Protein AF-A0A522BIH6-F1 (afdb_monomer_lite)

Structure (mmCIF, N/CA/C/O backbone):
data_AF-A0A522BIH6-F1
#
_entry.id   AF-A0A522BIH6-F1
#
loop_
_atom_site.group_PDB
_atom_site.id
_atom_site.type_symbol
_atom_site.label_atom_id
_atom_site.label_alt_id
_atom_site.label_comp_id
_atom_site.label_asym_id
_atom_site.label_entity_id
_atom_site.label_seq_id
_atom_site.pdbx_PDB_ins_code
_atom_site.Cartn_x
_atom_site.Cartn_y
_atom_site.Cartn_z
_atom_site.occupancy
_atom_site.B_iso_or_equiv
_atom_site.auth_seq_id
_atom_site.auth_comp_id
_atom_site.auth_asym_id
_atom_site.auth_atom_id
_atom_site.pdbx_PDB_model_num
ATOM 1 N N . MET A 1 1 ? 27.927 -12.758 -32.678 1.00 38.25 1 MET A N 1
ATOM 2 C CA . MET A 1 1 ? 26.928 -13.031 -31.622 1.00 38.25 1 MET A CA 1
ATOM 3 C C . MET A 1 1 ? 25.678 -12.250 -31.972 1.00 38.25 1 MET A C 1
ATOM 5 O O . MET A 1 1 ? 25.679 -11.036 -31.849 1.00 38.25 1 MET A O 1
ATOM 9 N N . SER A 1 2 ? 24.686 -12.929 -32.539 1.00 36.69 2 SER A N 1
ATOM 10 C CA . SER A 1 2 ? 23.390 -12.364 -32.916 1.00 36.69 2 SER A CA 1
ATOM 11 C C . SER A 1 2 ? 22.595 -12.003 -31.663 1.00 36.69 2 SER A C 1
ATOM 13 O O . SER A 1 2 ? 22.435 -12.841 -30.777 1.00 36.69 2 SER A O 1
ATOM 15 N N . ASP A 1 3 ? 22.136 -10.759 -31.594 1.00 39.72 3 ASP A N 1
ATOM 16 C CA . ASP A 1 3 ? 21.374 -10.200 -30.481 1.00 39.72 3 ASP A CA 1
ATOM 17 C C . ASP A 1 3 ? 20.007 -10.920 -30.371 1.00 39.72 3 ASP A C 1
ATOM 19 O O . ASP A 1 3 ? 19.190 -10.818 -31.292 1.00 39.72 3 ASP A O 1
ATOM 23 N N . PRO A 1 4 ? 19.724 -11.690 -29.302 1.00 45.38 4 PRO A N 1
ATOM 24 C CA . PRO A 1 4 ? 18.487 -12.473 -29.186 1.00 45.38 4 PRO A CA 1
ATOM 25 C C . PRO A 1 4 ? 17.221 -11.606 -29.063 1.00 45.38 4 PRO A C 1
ATOM 27 O O . PRO A 1 4 ? 16.109 -12.121 -29.157 1.00 45.38 4 PRO A O 1
ATOM 30 N N . ALA A 1 5 ? 17.370 -10.286 -28.907 1.00 47.62 5 ALA A N 1
ATOM 31 C CA . ALA A 1 5 ? 16.268 -9.326 -28.904 1.00 47.62 5 ALA A CA 1
ATOM 32 C C . ALA A 1 5 ? 15.597 -9.134 -30.283 1.00 47.62 5 ALA A C 1
ATOM 34 O O . ALA A 1 5 ? 14.533 -8.525 -30.359 1.00 47.62 5 ALA A O 1
ATOM 35 N N . ALA A 1 6 ? 16.179 -9.655 -31.370 1.00 45.53 6 ALA A N 1
ATOM 36 C CA . ALA A 1 6 ? 15.658 -9.475 -32.728 1.00 45.53 6 ALA A CA 1
ATOM 37 C C . ALA A 1 6 ? 14.532 -10.455 -33.136 1.00 45.53 6 ALA A C 1
ATOM 39 O O . ALA A 1 6 ? 14.020 -10.347 -34.247 1.00 45.53 6 ALA A O 1
ATOM 40 N N . ALA A 1 7 ? 14.141 -11.416 -32.286 1.00 54.22 7 ALA A N 1
ATOM 41 C CA . ALA A 1 7 ? 13.310 -12.551 -32.717 1.00 54.22 7 ALA A CA 1
ATOM 42 C C . ALA A 1 7 ? 11.829 -12.516 -32.293 1.00 54.22 7 ALA A C 1
ATOM 44 O O . ALA A 1 7 ? 11.041 -13.304 -32.816 1.00 54.22 7 ALA A O 1
ATOM 45 N N . THR A 1 8 ? 11.410 -11.641 -31.371 1.00 67.50 8 THR A N 1
ATOM 46 C CA . THR A 1 8 ? 10.005 -11.581 -30.932 1.00 67.50 8 THR A CA 1
ATOM 47 C C . THR A 1 8 ? 9.287 -10.360 -31.506 1.00 67.50 8 THR A C 1
ATOM 49 O O . THR A 1 8 ? 9.741 -9.229 -31.314 1.00 67.50 8 THR A O 1
ATOM 52 N N . PRO A 1 9 ? 8.155 -10.547 -32.212 1.00 81.38 9 PRO A N 1
ATOM 53 C CA . PRO A 1 9 ? 7.391 -9.423 -32.728 1.00 81.38 9 PRO A CA 1
ATOM 54 C C . PRO A 1 9 ? 6.888 -8.550 -31.567 1.00 81.38 9 PRO A C 1
ATOM 56 O O . PRO A 1 9 ? 6.501 -9.078 -30.517 1.00 81.38 9 PRO A O 1
ATOM 59 N N . PRO A 1 10 ? 6.877 -7.215 -31.734 1.00 87.69 10 PRO A N 1
ATOM 60 C CA . PRO A 1 10 ? 6.396 -6.310 -30.703 1.00 87.69 10 PRO A CA 1
ATOM 61 C C . PRO A 1 10 ? 4.925 -6.591 -30.395 1.00 87.69 10 PRO A C 1
ATOM 63 O O . PRO A 1 10 ? 4.110 -6.809 -31.293 1.00 87.69 10 PRO A O 1
ATOM 66 N N . MET A 1 11 ? 4.568 -6.560 -29.115 1.00 93.25 11 MET A N 1
ATOM 67 C CA . MET A 1 11 ? 3.219 -6.909 -28.679 1.00 93.25 11 MET A CA 1
ATOM 68 C C . MET A 1 11 ? 2.260 -5.712 -28.669 1.00 93.25 11 MET A C 1
ATOM 70 O O . MET A 1 11 ? 2.691 -4.564 -28.488 1.00 93.25 11 MET A O 1
ATOM 74 N N . PRO A 1 12 ? 0.943 -5.961 -28.797 1.00 95.50 12 PRO A N 1
ATOM 75 C CA . PRO A 1 12 ? -0.077 -4.932 -28.647 1.00 95.50 12 PRO A CA 1
ATOM 76 C C . PRO A 1 12 ? -0.036 -4.247 -27.275 1.00 95.50 12 PRO A C 1
ATOM 78 O O . PRO A 1 12 ? 0.324 -4.848 -26.260 1.00 95.50 12 PRO A O 1
ATOM 81 N N . ARG A 1 13 ? -0.504 -2.993 -27.227 1.00 96.12 13 ARG A N 1
ATOM 82 C CA . ARG A 1 13 ? -0.493 -2.146 -26.019 1.00 96.12 13 ARG A CA 1
ATOM 83 C C . ARG A 1 13 ? -1.170 -2.795 -24.805 1.00 96.12 13 ARG A C 1
ATOM 85 O O . ARG A 1 13 ? -0.654 -2.684 -23.698 1.00 96.12 13 ARG A O 1
ATOM 92 N N . LEU A 1 14 ? -2.297 -3.480 -25.011 1.00 96.06 14 LEU A N 1
ATOM 93 C CA . LEU A 1 14 ? -3.041 -4.144 -23.934 1.00 96.06 14 LEU A CA 1
ATOM 94 C C . LEU A 1 14 ? -2.280 -5.342 -23.354 1.00 96.06 14 LEU A C 1
ATOM 96 O O . LEU A 1 14 ? -2.220 -5.492 -22.137 1.00 96.06 14 LEU A O 1
ATOM 100 N N . ALA A 1 15 ? -1.639 -6.149 -24.204 1.00 95.75 15 ALA A N 1
ATOM 101 C CA . ALA A 1 15 ? -0.820 -7.276 -23.759 1.00 95.75 15 ALA A CA 1
ATOM 102 C C . ALA A 1 15 ? 0.401 -6.796 -22.957 1.00 95.75 15 ALA A C 1
ATOM 104 O O . ALA A 1 15 ? 0.705 -7.347 -21.898 1.00 95.75 15 ALA A O 1
ATOM 105 N N . PHE A 1 16 ? 1.046 -5.716 -23.415 1.00 96.19 16 PHE A N 1
ATOM 106 C CA . PHE A 1 16 ? 2.140 -5.075 -22.688 1.00 96.19 16 PHE A CA 1
ATOM 107 C C . PHE A 1 16 ? 1.692 -4.572 -21.310 1.00 96.19 16 PHE A C 1
ATOM 109 O O . PHE A 1 16 ? 2.339 -4.859 -20.304 1.00 96.19 16 PHE A O 1
ATOM 116 N N . LEU A 1 17 ? 0.557 -3.864 -21.245 1.00 97.25 17 LEU A N 1
ATOM 117 C CA . LEU A 1 17 ? -0.004 -3.391 -19.980 1.00 97.25 17 LEU A CA 1
ATOM 118 C C . LEU A 1 17 ? -0.323 -4.558 -19.036 1.00 97.25 17 LEU A C 1
ATOM 120 O O . LEU A 1 17 ? 0.013 -4.483 -17.859 1.00 97.25 17 LEU A O 1
ATOM 124 N N . GLY A 1 18 ? -0.896 -5.651 -19.547 1.00 97.25 18 GLY A N 1
ATOM 125 C CA . GLY A 1 18 ? -1.147 -6.863 -18.766 1.00 97.25 18 GLY A CA 1
ATOM 126 C C . GLY A 1 18 ? 0.130 -7.439 -18.147 1.00 97.25 18 GLY A C 1
ATOM 127 O O . GLY A 1 18 ? 0.159 -7.711 -16.949 1.00 97.25 18 GLY A O 1
ATOM 128 N N . ARG A 1 19 ? 1.222 -7.544 -18.917 1.00 96.12 19 ARG A N 1
ATOM 129 C CA . ARG A 1 19 ? 2.527 -7.998 -18.397 1.00 96.12 19 ARG A CA 1
ATOM 130 C C . ARG A 1 19 ? 3.106 -7.050 -17.352 1.00 96.12 19 ARG A C 1
ATOM 132 O O . ARG A 1 19 ? 3.620 -7.514 -16.337 1.00 96.12 19 ARG A O 1
ATOM 139 N N . VAL A 1 20 ? 2.984 -5.739 -17.565 1.00 97.31 20 VAL A N 1
ATOM 140 C CA . VAL A 1 20 ? 3.376 -4.728 -16.574 1.00 97.31 20 VAL A CA 1
ATOM 141 C C . VAL A 1 20 ? 2.589 -4.915 -15.277 1.00 97.31 20 VAL A C 1
ATOM 143 O O . VAL A 1 20 ? 3.196 -4.980 -14.214 1.00 97.31 20 VAL A O 1
ATOM 146 N N . LEU A 1 21 ? 1.262 -5.041 -15.342 1.00 97.50 21 LEU A N 1
ATOM 147 C CA . LEU A 1 21 ? 0.419 -5.215 -14.156 1.00 97.50 21 LEU A CA 1
ATOM 148 C C . LEU A 1 21 ? 0.706 -6.534 -13.431 1.00 97.50 21 LEU A C 1
ATOM 150 O O . LEU A 1 21 ? 0.770 -6.538 -12.208 1.00 97.50 21 LEU A O 1
ATOM 154 N N . MET A 1 22 ? 0.957 -7.621 -14.164 1.00 95.94 22 MET A N 1
ATOM 155 C CA . MET A 1 22 ? 1.347 -8.908 -13.577 1.00 95.94 22 MET A CA 1
ATOM 156 C C . MET A 1 22 ? 2.715 -8.845 -12.896 1.00 95.94 22 MET A C 1
ATOM 158 O O . MET A 1 22 ? 2.884 -9.372 -11.798 1.00 95.94 22 MET A O 1
ATOM 162 N N . LEU A 1 23 ? 3.693 -8.166 -13.502 1.00 97.19 23 LEU A N 1
ATOM 163 C CA . LEU A 1 23 ? 4.985 -7.933 -12.859 1.00 97.19 23 LEU A CA 1
ATOM 164 C C . LEU A 1 23 ? 4.827 -7.066 -11.599 1.00 97.19 23 LEU A C 1
ATOM 166 O O . LEU A 1 23 ? 5.541 -7.259 -10.620 1.00 97.19 23 LEU A O 1
ATOM 170 N N . LEU A 1 24 ? 3.869 -6.138 -11.615 1.00 98.06 24 LEU A N 1
ATOM 171 C CA . LEU A 1 24 ? 3.523 -5.240 -10.515 1.00 98.06 24 LEU A CA 1
ATOM 172 C C . LEU A 1 24 ? 2.372 -5.746 -9.640 1.00 98.06 24 LEU A C 1
ATOM 174 O O . LEU A 1 24 ? 1.725 -4.943 -8.964 1.00 98.06 24 LEU A O 1
ATOM 178 N N . VAL A 1 25 ? 2.123 -7.056 -9.618 1.00 97.44 25 VAL A N 1
ATOM 179 C CA . VAL A 1 25 ? 0.954 -7.619 -8.936 1.00 97.44 25 VAL A CA 1
ATOM 180 C C . VAL A 1 25 ? 0.880 -7.212 -7.468 1.00 97.44 25 VAL A C 1
ATOM 182 O O . VAL A 1 25 ? -0.193 -6.842 -7.020 1.00 97.44 25 VAL A O 1
ATOM 185 N N . TYR A 1 26 ? 1.996 -7.167 -6.732 1.00 98.00 26 TYR A N 1
ATOM 186 C CA . TYR A 1 26 ? 1.972 -6.753 -5.324 1.00 98.00 26 TYR A CA 1
ATOM 187 C C . TYR A 1 26 ? 1.678 -5.264 -5.129 1.00 98.00 26 TYR A C 1
ATOM 189 O O . TYR A 1 26 ? 0.722 -4.983 -4.419 1.00 98.00 26 TYR A O 1
ATOM 197 N N . PRO A 1 27 ? 2.395 -4.303 -5.750 1.00 98.00 27 PRO A N 1
ATOM 198 C CA . PRO A 1 27 ? 2.033 -2.889 -5.636 1.00 98.00 27 PRO A CA 1
ATOM 199 C C . PRO A 1 27 ? 0.597 -2.586 -6.074 1.00 98.00 27 PRO A C 1
ATOM 201 O O . PRO A 1 27 ? -0.061 -1.754 -5.464 1.00 98.00 27 PRO A O 1
ATOM 204 N N . VAL A 1 28 ? 0.103 -3.253 -7.122 1.00 98.06 28 VAL A N 1
ATOM 205 C CA . VAL A 1 28 ? -1.274 -3.069 -7.602 1.00 98.06 28 VAL A CA 1
ATOM 206 C C . VAL A 1 28 ? -2.276 -3.686 -6.626 1.00 98.06 28 VAL A C 1
ATOM 208 O O . VAL A 1 28 ? -3.244 -3.028 -6.254 1.00 98.06 28 VAL A O 1
ATOM 211 N N . ALA A 1 29 ? -2.045 -4.927 -6.191 1.00 96.62 29 ALA A N 1
ATOM 212 C CA . ALA A 1 29 ? -2.955 -5.644 -5.307 1.00 96.62 29 ALA A CA 1
ATOM 213 C C . ALA A 1 29 ? -3.000 -5.027 -3.912 1.00 96.62 29 ALA A C 1
ATOM 215 O O . ALA A 1 29 ? -4.089 -4.867 -3.382 1.00 96.62 29 ALA A O 1
ATOM 216 N N . THR A 1 30 ? -1.871 -4.641 -3.314 1.00 96.94 30 THR A N 1
ATOM 217 C CA . THR A 1 30 ? -1.887 -4.038 -1.975 1.00 96.94 30 THR A CA 1
ATOM 218 C C . THR A 1 30 ? -2.564 -2.680 -1.988 1.00 96.94 30 THR A C 1
ATOM 220 O O . THR A 1 30 ? -3.352 -2.430 -1.086 1.00 96.94 30 THR A O 1
ATOM 223 N N . VAL A 1 31 ? -2.344 -1.845 -3.016 1.00 97.25 31 VAL A N 1
ATOM 224 C CA . VAL A 1 31 ? -3.106 -0.599 -3.210 1.00 97.25 31 VAL A CA 1
ATOM 225 C C . VAL A 1 31 ? -4.592 -0.909 -3.374 1.00 97.25 31 VAL A C 1
ATOM 227 O O . VAL A 1 31 ? -5.397 -0.401 -2.605 1.00 97.25 31 VAL A O 1
ATOM 230 N N . GLY A 1 32 ? -4.973 -1.792 -4.300 1.00 96.56 32 GLY A N 1
ATOM 231 C CA . GLY A 1 32 ? -6.379 -2.135 -4.538 1.00 96.56 32 GLY A CA 1
ATOM 232 C C . GLY A 1 32 ? -7.093 -2.717 -3.312 1.00 96.56 32 GLY A C 1
ATOM 233 O O . GLY A 1 32 ? -8.172 -2.251 -2.953 1.00 96.56 32 GLY A O 1
ATOM 234 N N . ILE A 1 33 ? -6.479 -3.694 -2.640 1.00 93.56 33 ILE A N 1
ATOM 235 C CA . ILE A 1 33 ? -6.996 -4.318 -1.414 1.00 93.56 33 ILE A CA 1
ATOM 236 C C . ILE A 1 33 ? -7.038 -3.297 -0.280 1.00 93.56 33 ILE A C 1
ATOM 238 O O . ILE A 1 33 ? -8.034 -3.235 0.427 1.00 93.56 33 ILE A O 1
ATOM 242 N N . GLY A 1 34 ? -6.001 -2.474 -0.116 1.00 92.69 34 GLY A N 1
ATOM 243 C CA . GLY A 1 34 ? -5.977 -1.427 0.902 1.00 92.69 34 GLY A CA 1
ATOM 244 C C . GLY A 1 34 ? -7.121 -0.434 0.724 1.00 92.69 34 GLY A C 1
ATOM 245 O O . GLY A 1 34 ? -7.827 -0.145 1.682 1.00 92.69 34 GLY A O 1
ATOM 246 N N . LEU A 1 35 ? -7.373 0.017 -0.509 1.00 92.75 35 LEU A N 1
ATOM 247 C CA . LEU A 1 35 ? -8.518 0.876 -0.821 1.00 92.75 35 LEU A CA 1
ATOM 248 C C . LEU A 1 35 ? -9.854 0.173 -0.556 1.00 92.75 35 LEU A C 1
ATOM 250 O O . LEU A 1 35 ? -10.762 0.774 0.012 1.00 92.75 35 LEU A O 1
ATOM 254 N N . LEU A 1 36 ? -9.982 -1.097 -0.939 1.00 93.38 36 LEU A N 1
ATOM 255 C CA . LEU A 1 36 ? -11.189 -1.870 -0.664 1.00 93.38 36 LEU A CA 1
ATOM 256 C C . LEU A 1 36 ? -11.439 -1.977 0.845 1.00 93.38 36 LEU A C 1
ATOM 258 O O . LEU A 1 36 ? -12.530 -1.663 1.302 1.00 93.38 36 LEU A O 1
ATOM 262 N N . VAL A 1 37 ? -10.432 -2.384 1.616 1.00 89.56 37 VAL A N 1
ATOM 263 C CA . VAL A 1 37 ? -10.550 -2.584 3.063 1.00 89.56 37 VAL A CA 1
ATOM 264 C C . VAL A 1 37 ? -10.852 -1.264 3.758 1.00 89.56 37 VAL A C 1
ATOM 266 O O . VAL A 1 37 ? -11.850 -1.175 4.459 1.00 89.56 37 VAL A O 1
ATOM 269 N N . ILE A 1 38 ? -10.050 -0.224 3.522 1.00 88.56 38 ILE A N 1
ATOM 270 C CA . ILE A 1 38 ? -10.184 1.052 4.233 1.00 88.56 38 ILE A CA 1
ATOM 271 C C . ILE A 1 38 ? -11.543 1.711 3.961 1.00 88.56 38 ILE A C 1
ATOM 273 O O . ILE A 1 38 ? -12.139 2.257 4.882 1.00 88.56 38 ILE A O 1
ATOM 277 N N . TYR A 1 39 ? -12.051 1.646 2.724 1.00 87.00 39 TYR A N 1
ATOM 278 C CA . TYR A 1 39 ? -13.245 2.406 2.332 1.00 87.00 39 TYR A CA 1
ATOM 279 C C . TYR A 1 39 ? -14.517 1.585 2.175 1.00 87.00 39 TYR A C 1
ATOM 281 O O . TYR A 1 39 ? -15.566 2.186 1.959 1.00 87.00 39 TYR A O 1
ATOM 289 N N . ARG A 1 40 ? -14.471 0.252 2.242 1.00 89.00 40 ARG A N 1
ATOM 290 C CA . ARG A 1 40 ? -15.679 -0.592 2.170 1.00 89.00 40 ARG A CA 1
ATOM 291 C C . ARG A 1 40 ? -15.924 -1.428 3.414 1.00 89.00 40 ARG A C 1
ATOM 293 O O . ARG A 1 40 ? -16.986 -2.032 3.501 1.00 89.00 40 ARG A O 1
ATOM 300 N N . VAL A 1 41 ? -14.970 -1.496 4.339 1.00 87.88 41 VAL A N 1
ATOM 301 C CA . VAL A 1 41 ? -15.157 -2.204 5.605 1.00 87.88 41 VAL A CA 1
ATOM 302 C C . VAL A 1 41 ? -15.427 -1.174 6.688 1.00 87.88 41 VAL A C 1
ATOM 304 O O . VAL A 1 41 ? -14.533 -0.407 7.041 1.00 87.88 41 VAL A O 1
ATOM 307 N N . ASP A 1 42 ? -16.636 -1.198 7.245 1.00 84.44 42 ASP A N 1
ATOM 308 C CA . ASP A 1 42 ? -17.081 -0.255 8.279 1.00 84.44 42 ASP A CA 1
ATOM 309 C C . ASP A 1 42 ? -16.098 -0.201 9.457 1.00 84.44 42 ASP A C 1
ATOM 311 O O . ASP A 1 42 ? -15.718 0.870 9.914 1.00 84.44 42 ASP A O 1
ATOM 315 N N . GLN A 1 43 ? -15.568 -1.356 9.873 1.00 81.12 43 GLN A N 1
ATOM 316 C CA . GLN A 1 43 ? -14.555 -1.427 10.932 1.00 81.12 43 GLN A CA 1
ATOM 317 C C . GLN A 1 43 ? -13.285 -0.636 10.592 1.00 81.12 43 GLN A C 1
ATOM 319 O O . GLN A 1 43 ? -12.702 -0.003 11.465 1.00 81.12 43 GLN A O 1
ATOM 324 N N . ALA A 1 44 ? -12.830 -0.663 9.338 1.00 84.75 44 ALA A N 1
ATOM 325 C CA . ALA A 1 44 ? -11.646 0.088 8.938 1.00 84.75 44 ALA A CA 1
ATOM 326 C C . ALA A 1 44 ? -11.939 1.593 8.864 1.00 84.75 44 ALA A C 1
ATOM 328 O O . ALA A 1 44 ? -11.094 2.395 9.265 1.00 84.75 44 ALA A O 1
ATOM 329 N N . GLN A 1 45 ? -13.136 1.973 8.411 1.00 87.38 45 GLN A N 1
ATOM 330 C CA . GLN A 1 45 ? -13.581 3.366 8.395 1.00 87.38 45 GLN A CA 1
ATOM 331 C C . GLN A 1 45 ? -13.669 3.944 9.812 1.00 87.38 45 GLN A C 1
ATOM 333 O O . GLN A 1 45 ? -13.127 5.020 10.055 1.00 87.38 45 GLN A O 1
ATOM 338 N N . GLU A 1 46 ? -14.265 3.209 10.756 1.00 83.12 46 GLU A N 1
ATOM 339 C CA . GLU A 1 46 ? -14.329 3.593 12.171 1.00 83.12 46 GLU A CA 1
ATOM 340 C C . GLU A 1 46 ? -12.923 3.854 12.734 1.00 83.12 46 GLU A C 1
ATOM 342 O O . GLU A 1 46 ? -12.686 4.889 13.350 1.00 83.12 46 GLU A O 1
ATOM 347 N N . LEU A 1 47 ? -11.950 2.975 12.455 1.00 81.06 47 LEU A N 1
ATOM 348 C CA . LEU A 1 47 ? -10.564 3.160 12.905 1.00 81.06 47 LEU A CA 1
ATOM 349 C C . LEU A 1 47 ? -9.908 4.407 12.300 1.00 81.06 47 LEU A C 1
ATOM 351 O O . LEU A 1 47 ? -9.154 5.102 12.983 1.00 81.06 47 LEU A O 1
ATOM 355 N N . VAL A 1 48 ? -10.167 4.690 11.021 1.00 82.75 48 VAL A N 1
ATOM 356 C CA . VAL A 1 48 ? -9.644 5.884 10.336 1.00 82.75 48 VAL A CA 1
ATOM 357 C C . VAL A 1 48 ? -10.315 7.165 10.839 1.00 82.75 48 VAL A C 1
ATOM 359 O O . VAL A 1 48 ? -9.717 8.235 10.772 1.00 82.75 48 VAL A O 1
ATOM 362 N N . GLN A 1 49 ? -11.532 7.089 11.370 1.00 81.75 49 GLN A N 1
ATOM 363 C CA . GLN A 1 49 ? -12.222 8.247 11.931 1.00 81.75 49 GLN A CA 1
ATOM 364 C C . GLN A 1 49 ? -11.885 8.485 13.408 1.00 81.75 49 GLN A C 1
ATOM 366 O O . GLN A 1 49 ? -11.718 9.645 13.782 1.00 81.75 49 GLN A O 1
ATOM 371 N N . ALA A 1 50 ? -11.726 7.423 14.203 1.00 75.25 50 ALA A N 1
ATOM 372 C CA . ALA A 1 50 ? -11.630 7.484 15.663 1.00 75.25 50 ALA A CA 1
ATOM 373 C C . ALA A 1 50 ? -10.465 8.342 16.183 1.00 75.25 50 ALA A C 1
ATOM 375 O O . ALA A 1 50 ? -10.612 9.055 17.169 1.00 75.25 50 ALA A O 1
ATOM 376 N N . TYR A 1 51 ? -9.308 8.336 15.515 1.00 72.06 51 TYR A N 1
ATOM 377 C CA . TYR A 1 51 ? -8.164 9.133 15.984 1.00 72.06 51 TYR A CA 1
ATOM 378 C C . TYR A 1 51 ? -8.315 10.636 15.702 1.00 72.06 51 TYR A C 1
ATOM 380 O O . TYR A 1 51 ? -7.602 11.438 16.300 1.00 72.06 51 TYR A O 1
ATOM 388 N N . LEU A 1 52 ? -9.208 11.039 14.788 1.00 73.06 52 LEU A N 1
ATOM 389 C CA . LEU A 1 52 ? -9.517 12.460 14.588 1.00 73.06 52 LEU A CA 1
ATOM 390 C C . LEU A 1 52 ? -10.365 13.007 15.738 1.00 73.06 52 LEU A C 1
ATOM 392 O O . LEU A 1 52 ? -10.324 14.207 16.003 1.00 73.06 52 LEU A O 1
ATOM 396 N N . ASP A 1 53 ? -11.080 12.130 16.440 1.00 69.50 53 ASP A N 1
ATOM 397 C CA . ASP A 1 53 ? -11.919 12.499 17.575 1.00 69.50 53 ASP A CA 1
ATOM 398 C C . ASP A 1 53 ? -11.069 12.727 18.849 1.00 69.50 53 ASP A C 1
ATOM 400 O O . ASP A 1 53 ? -11.492 13.444 19.752 1.00 69.50 53 ASP A O 1
ATOM 404 N N . GLU A 1 54 ? -9.823 12.222 18.884 1.00 65.75 54 GLU A N 1
ATOM 405 C CA . GLU A 1 54 ? -8.808 12.531 19.914 1.00 65.75 54 GLU A CA 1
ATOM 406 C C . GLU A 1 54 ? -8.172 13.933 19.749 1.00 65.75 54 GLU A C 1
ATOM 408 O O . GLU A 1 54 ? -7.439 14.392 20.627 1.00 65.75 54 GLU A O 1
ATOM 413 N N . GLY A 1 55 ? -8.454 14.630 18.641 1.00 63.72 55 GLY A N 1
ATOM 414 C CA . GLY A 1 55 ? -7.965 15.977 18.336 1.00 63.72 55 GLY A CA 1
ATOM 415 C C . GLY A 1 55 ? -6.875 16.023 17.256 1.00 63.72 55 GLY A C 1
ATOM 416 O O . GLY A 1 55 ? -5.967 15.193 17.192 1.00 63.72 55 GLY A O 1
ATOM 417 N N . GLU A 1 56 ? -6.928 17.058 16.411 1.00 61.81 56 GLU A N 1
ATOM 418 C CA . GLU A 1 56 ? -6.113 17.216 15.189 1.00 61.81 56 GLU A CA 1
ATOM 419 C C . GLU A 1 56 ? -4.588 17.340 15.429 1.00 61.81 56 GLU A C 1
ATOM 421 O O . GLU A 1 56 ? -3.806 17.275 14.482 1.00 61.81 56 GLU A O 1
ATOM 426 N N . GLY A 1 57 ? -4.150 17.481 16.687 1.00 62.03 57 GLY A N 1
ATOM 427 C CA . GLY A 1 57 ? -2.743 17.550 17.105 1.00 62.03 57 GLY A CA 1
ATOM 428 C C . GLY A 1 57 ? -2.168 16.255 17.695 1.00 62.03 57 GLY A C 1
ATOM 429 O O . GLY A 1 57 ? -1.037 16.272 18.182 1.00 62.03 57 GLY A O 1
ATOM 430 N N . SER A 1 58 ? -2.922 15.149 17.692 1.00 77.94 58 SER A N 1
ATOM 431 C CA . SER A 1 58 ? -2.446 13.863 18.219 1.00 77.94 58 SER A CA 1
ATOM 432 C C . SER A 1 58 ? -1.221 13.355 17.446 1.00 77.94 58 SER A C 1
ATOM 434 O O . SER A 1 58 ? -1.149 13.445 16.216 1.00 77.94 58 SER A O 1
ATOM 436 N N . SER A 1 59 ? -0.258 12.751 18.151 1.00 83.25 59 SER A N 1
ATOM 437 C CA . SER A 1 59 ? 0.894 12.073 17.534 1.00 83.25 59 SER A CA 1
ATOM 438 C C . SER A 1 59 ? 0.458 10.988 16.540 1.00 83.25 59 SER A C 1
ATOM 440 O O . SER A 1 59 ? 1.170 10.716 15.569 1.00 83.25 59 SER A O 1
ATOM 442 N N . HIS A 1 60 ? -0.742 10.428 16.724 1.00 86.44 60 HIS A N 1
ATOM 443 C CA . HIS A 1 60 ? -1.341 9.430 15.841 1.00 86.44 60 HIS A CA 1
ATOM 444 C C . HIS A 1 60 ? -1.591 9.980 14.433 1.00 86.44 60 HIS A C 1
ATOM 446 O O . HIS A 1 60 ? -1.419 9.252 13.459 1.00 86.44 60 HIS A O 1
ATOM 452 N N . VAL A 1 61 ? -1.913 11.272 14.294 1.00 87.75 61 VAL A N 1
ATOM 453 C CA . VAL A 1 61 ? -2.106 11.926 12.989 1.00 87.75 61 VAL A CA 1
ATOM 454 C C . VAL A 1 61 ? -0.805 11.908 12.186 1.00 87.75 61 VAL A C 1
ATOM 456 O O . VAL A 1 61 ? -0.787 11.504 11.021 1.00 87.75 61 VAL A O 1
ATOM 459 N N . LEU A 1 62 ? 0.306 12.299 12.819 1.00 89.31 62 LEU A N 1
ATOM 460 C CA . LEU A 1 62 ? 1.621 12.303 12.179 1.00 89.31 62 LEU A CA 1
ATOM 461 C C . LEU A 1 62 ? 2.057 10.883 11.805 1.00 89.31 62 LEU A C 1
ATOM 463 O O . LEU A 1 62 ? 2.497 10.649 10.681 1.00 89.31 62 LEU A O 1
ATOM 467 N N . LEU A 1 63 ? 1.909 9.926 12.723 1.00 91.81 63 LEU A N 1
ATOM 468 C CA . LEU A 1 63 ? 2.256 8.522 12.484 1.00 91.81 63 LEU A CA 1
ATOM 469 C C . LEU A 1 63 ? 1.425 7.918 11.348 1.00 91.81 63 LEU A C 1
ATOM 471 O O . LEU A 1 63 ? 1.958 7.194 10.506 1.00 91.81 63 LEU A O 1
ATOM 475 N N . HIS A 1 64 ? 0.150 8.289 11.255 1.00 90.31 64 HIS A N 1
ATOM 476 C CA . HIS A 1 64 ? -0.727 7.904 10.160 1.00 90.31 64 HIS A CA 1
ATOM 477 C C . HIS A 1 64 ? -0.248 8.486 8.819 1.00 90.31 64 HIS A C 1
ATOM 479 O O . HIS A 1 64 ? -0.137 7.749 7.832 1.00 90.31 64 HIS A O 1
ATOM 485 N N . LEU A 1 65 ? 0.071 9.784 8.758 1.00 92.00 65 LEU A N 1
ATOM 486 C CA . LEU A 1 65 ? 0.609 10.426 7.549 1.00 92.00 65 LEU A CA 1
ATOM 487 C C . LEU A 1 65 ? 1.926 9.774 7.101 1.00 92.00 65 LEU A C 1
ATOM 489 O O . LEU A 1 65 ? 2.113 9.493 5.912 1.00 92.00 65 LEU A O 1
ATOM 493 N N . LEU A 1 66 ? 2.815 9.473 8.052 1.00 93.94 66 LEU A N 1
ATOM 494 C CA . LEU A 1 66 ? 4.069 8.767 7.794 1.00 93.94 66 LEU A CA 1
ATOM 495 C C . LEU A 1 66 ? 3.821 7.355 7.256 1.00 93.94 66 LEU A C 1
ATOM 497 O O . LEU A 1 66 ? 4.424 6.982 6.250 1.00 93.94 66 LEU A O 1
ATOM 501 N N . ALA A 1 67 ? 2.897 6.595 7.848 1.00 95.00 67 ALA A N 1
ATOM 502 C CA . ALA A 1 67 ? 2.534 5.264 7.366 1.00 95.00 67 ALA A CA 1
ATOM 503 C C . ALA A 1 67 ? 1.943 5.307 5.942 1.00 95.00 67 ALA A C 1
ATOM 505 O O . ALA A 1 67 ? 2.304 4.483 5.102 1.00 95.00 67 ALA A O 1
ATOM 506 N N . HIS A 1 68 ? 1.122 6.314 5.622 1.00 93.38 68 HIS A N 1
ATOM 507 C CA . HIS A 1 68 ? 0.638 6.564 4.258 1.00 93.38 68 HIS A CA 1
ATOM 508 C C . HIS A 1 68 ? 1.777 6.853 3.278 1.00 93.38 68 HIS A C 1
ATOM 510 O O . HIS A 1 68 ? 1.813 6.295 2.179 1.00 93.38 68 HIS A O 1
ATOM 516 N N . ALA A 1 69 ? 2.722 7.715 3.667 1.00 95.31 69 ALA A N 1
ATOM 517 C CA . ALA A 1 69 ? 3.879 8.015 2.834 1.00 95.31 69 ALA A CA 1
ATOM 518 C C . ALA A 1 69 ? 4.743 6.772 2.616 1.00 95.31 69 ALA A C 1
ATOM 520 O O . ALA A 1 69 ? 5.167 6.529 1.490 1.00 95.31 69 ALA A O 1
ATOM 521 N N . MET A 1 70 ? 4.965 5.956 3.650 1.00 97.12 70 MET A N 1
ATOM 522 C CA . MET A 1 70 ? 5.687 4.689 3.531 1.00 97.12 70 MET A CA 1
ATOM 523 C C . MET A 1 70 ? 4.977 3.719 2.590 1.00 97.12 70 MET A C 1
ATOM 525 O O . MET A 1 70 ? 5.626 3.142 1.715 1.00 97.12 70 MET A O 1
ATOM 529 N N . TRP A 1 71 ? 3.655 3.590 2.700 1.00 97.62 71 TRP A N 1
ATOM 530 C CA . TRP A 1 71 ? 2.877 2.720 1.828 1.00 97.62 71 TRP A CA 1
ATOM 531 C C . TRP A 1 71 ? 2.933 3.183 0.369 1.00 97.62 71 TRP A C 1
ATOM 533 O O . TRP A 1 71 ? 3.359 2.414 -0.499 1.00 97.62 71 TRP A O 1
ATOM 543 N N . GLY A 1 72 ? 2.639 4.457 0.096 1.00 97.19 72 GLY A N 1
ATOM 544 C CA . GLY A 1 72 ? 2.737 5.031 -1.248 1.00 97.19 72 GLY A CA 1
ATOM 545 C C . GLY A 1 72 ? 4.158 4.959 -1.823 1.00 97.19 72 GLY A C 1
ATOM 546 O O . GLY A 1 72 ? 4.349 4.577 -2.982 1.00 97.19 72 GLY A O 1
ATOM 547 N N . LEU A 1 73 ? 5.179 5.249 -1.008 1.00 96.88 73 LEU A N 1
ATOM 548 C CA . LEU A 1 73 ? 6.583 5.154 -1.408 1.00 96.88 73 LEU A CA 1
ATOM 549 C C . LEU A 1 73 ? 6.986 3.706 -1.699 1.00 96.88 73 LEU A C 1
ATOM 551 O O . LEU A 1 73 ? 7.713 3.476 -2.663 1.00 96.88 73 LEU A O 1
ATOM 555 N N . SER A 1 74 ? 6.499 2.732 -0.928 1.00 98.00 74 SER A N 1
ATOM 556 C CA . SER A 1 74 ? 6.765 1.312 -1.171 1.00 98.00 74 SER A CA 1
ATOM 557 C C . SER A 1 74 ? 6.150 0.831 -2.483 1.00 98.00 74 SER A C 1
ATOM 559 O O . SER A 1 74 ? 6.854 0.195 -3.269 1.00 98.00 74 SER A O 1
ATOM 561 N N . ALA A 1 75 ? 4.903 1.213 -2.782 1.00 98.00 75 ALA A N 1
ATOM 562 C CA . ALA A 1 75 ? 4.240 0.879 -4.039 1.00 98.00 75 ALA A CA 1
ATOM 563 C C . ALA A 1 75 ? 4.992 1.482 -5.235 1.00 98.00 75 ALA A C 1
ATOM 565 O O . ALA A 1 75 ? 5.331 0.773 -6.188 1.00 98.00 75 ALA A O 1
ATOM 566 N N . TRP A 1 76 ? 5.348 2.769 -5.154 1.00 97.81 76 TRP A N 1
ATOM 567 C CA . TRP A 1 76 ? 6.144 3.434 -6.185 1.00 97.81 76 TRP A CA 1
ATOM 568 C C . TRP A 1 76 ? 7.530 2.805 -6.350 1.00 97.81 76 TRP A C 1
ATOM 570 O O . TRP A 1 76 ? 7.955 2.530 -7.477 1.00 97.81 76 TRP A O 1
ATOM 580 N N . TYR A 1 77 ? 8.259 2.596 -5.253 1.00 96.31 77 TYR A N 1
ATOM 581 C CA . TYR A 1 77 ? 9.656 2.184 -5.318 1.00 96.31 77 TYR A CA 1
ATOM 582 C C . TYR A 1 77 ? 9.793 0.729 -5.757 1.00 96.31 77 TYR A C 1
ATOM 584 O O . TYR A 1 77 ? 10.607 0.436 -6.634 1.00 96.31 77 TYR A O 1
ATOM 592 N N . CYS A 1 78 ? 8.942 -0.165 -5.245 1.00 97.94 78 CYS A N 1
ATOM 593 C CA . CYS A 1 78 ? 8.885 -1.551 -5.700 1.00 97.94 78 CYS A CA 1
ATOM 594 C C . CYS A 1 78 ? 8.547 -1.621 -7.189 1.00 97.94 78 CYS A C 1
ATOM 596 O O . CYS A 1 78 ? 9.255 -2.287 -7.944 1.00 97.94 78 CYS A O 1
ATOM 598 N N . ALA A 1 79 ? 7.544 -0.860 -7.641 1.00 97.94 79 ALA A N 1
ATOM 599 C CA . ALA A 1 79 ? 7.186 -0.836 -9.052 1.00 97.94 79 ALA A CA 1
ATOM 600 C C . ALA A 1 79 ? 8.317 -0.300 -9.942 1.00 97.94 79 ALA A C 1
ATOM 602 O O . ALA A 1 79 ? 8.590 -0.835 -11.016 1.00 97.94 79 ALA A O 1
ATOM 603 N N . ARG A 1 80 ? 9.037 0.726 -9.479 1.00 94.94 80 ARG A N 1
ATOM 604 C CA . ARG A 1 80 ? 10.213 1.268 -10.172 1.00 94.94 80 ARG A CA 1
ATOM 605 C C . ARG A 1 80 ? 11.372 0.284 -10.256 1.00 94.94 80 ARG A C 1
ATOM 607 O O . ARG A 1 80 ? 12.045 0.262 -11.285 1.00 94.94 80 ARG A O 1
ATOM 614 N N . VAL A 1 81 ? 11.629 -0.472 -9.194 1.00 94.94 81 VAL A N 1
ATOM 615 C CA . VAL A 1 81 ? 12.694 -1.482 -9.151 1.00 94.94 81 VAL A CA 1
ATOM 616 C C . VAL A 1 81 ? 12.361 -2.639 -10.083 1.00 94.94 81 VAL A C 1
ATOM 618 O O . VAL A 1 81 ? 13.200 -3.004 -10.899 1.00 94.94 81 VAL A O 1
ATOM 621 N N . LEU A 1 82 ? 11.132 -3.154 -10.027 1.00 96.69 82 LEU A N 1
ATOM 622 C CA . LEU A 1 82 ? 10.691 -4.265 -10.869 1.00 96.69 82 LEU A CA 1
ATOM 623 C C . LEU A 1 82 ? 10.688 -3.904 -12.357 1.00 96.69 82 LEU A C 1
ATOM 625 O O . LEU A 1 82 ? 11.236 -4.649 -13.157 1.00 96.69 82 LEU A O 1
ATOM 629 N N . LEU A 1 83 ? 10.153 -2.738 -12.733 1.00 95.69 83 LEU A N 1
ATOM 630 C CA . LEU A 1 83 ? 10.149 -2.300 -14.136 1.00 95.69 83 LEU A CA 1
ATOM 631 C C . LEU A 1 83 ? 11.517 -1.830 -14.639 1.00 95.69 83 LEU A C 1
ATOM 633 O O . LEU A 1 83 ? 11.754 -1.784 -15.841 1.00 95.69 83 LEU A O 1
ATOM 637 N N . GLY A 1 84 ? 12.389 -1.387 -13.734 1.00 93.00 84 GLY A N 1
ATOM 638 C CA . GLY A 1 84 ? 13.705 -0.873 -14.093 1.00 93.00 84 GLY A CA 1
ATOM 639 C C . GLY A 1 84 ? 14.781 -1.951 -14.176 1.00 93.00 84 GLY A C 1
ATOM 640 O O . GLY A 1 84 ? 15.799 -1.713 -14.818 1.00 93.00 84 GLY A O 1
ATO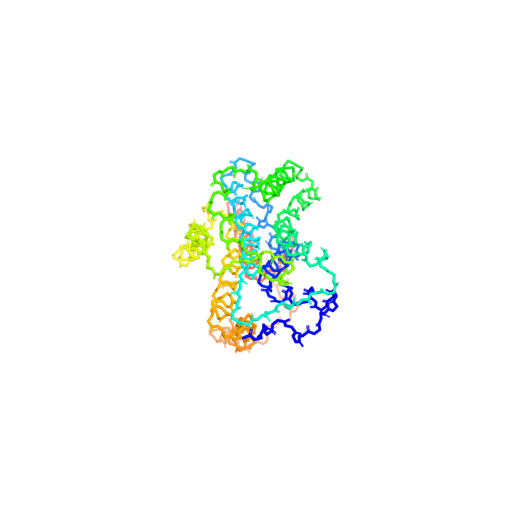M 641 N N . LYS A 1 85 ? 14.608 -3.102 -13.521 1.00 94.12 85 LYS A N 1
ATOM 642 C CA . LYS A 1 85 ? 15.622 -4.157 -13.477 1.00 94.12 85 LYS A CA 1
ATOM 643 C C . LYS A 1 85 ? 15.678 -4.903 -14.808 1.00 94.12 85 LYS A C 1
ATOM 645 O O . LYS A 1 85 ? 14.662 -5.385 -15.296 1.00 94.12 85 LYS A O 1
ATOM 650 N N . ARG A 1 86 ? 16.887 -5.101 -15.337 1.00 93.06 86 ARG A N 1
ATOM 651 C CA . ARG A 1 86 ? 17.129 -6.056 -16.426 1.00 93.06 86 ARG A CA 1
ATOM 652 C C . ARG A 1 86 ? 17.198 -7.474 -15.850 1.00 93.06 86 ARG A C 1
ATOM 654 O O . ARG A 1 86 ? 18.170 -7.813 -15.170 1.00 93.06 86 ARG A O 1
ATOM 661 N N . PHE A 1 87 ? 16.145 -8.269 -16.017 1.00 93.19 87 PHE A N 1
ATOM 662 C CA . PHE A 1 87 ? 16.120 -9.672 -15.584 1.00 93.19 87 PHE A CA 1
ATOM 663 C C . PHE A 1 87 ? 16.780 -10.586 -16.634 1.00 93.19 87 PHE A C 1
ATOM 665 O O . PHE A 1 87 ? 16.846 -10.201 -17.798 1.00 93.19 87 PHE A O 1
ATOM 672 N N . PRO A 1 88 ? 17.272 -11.784 -16.256 1.00 92.31 88 PRO A N 1
ATOM 673 C CA . PRO A 1 88 ? 17.834 -12.748 -17.209 1.00 92.31 88 PRO A CA 1
ATOM 674 C C . PRO A 1 88 ? 16.838 -13.184 -18.289 1.00 92.31 88 PRO A C 1
ATOM 676 O O . PRO A 1 88 ? 17.227 -13.430 -19.424 1.00 92.31 88 PRO A O 1
ATOM 679 N N . VAL A 1 89 ? 15.555 -13.264 -17.927 1.00 88.81 89 VAL A N 1
ATOM 680 C CA . VAL A 1 89 ? 14.441 -13.507 -18.846 1.00 88.81 89 VAL A CA 1
ATOM 681 C C . VAL A 1 89 ? 13.648 -12.211 -18.965 1.00 88.81 89 VAL A C 1
ATOM 683 O O . VAL A 1 89 ? 13.240 -11.648 -17.946 1.00 88.81 89 VAL A O 1
ATOM 686 N N . ASP A 1 90 ? 13.436 -11.728 -20.191 1.00 87.19 90 ASP A N 1
ATOM 687 C CA . ASP A 1 90 ? 12.620 -10.537 -20.426 1.00 87.19 90 ASP A CA 1
ATOM 688 C C . ASP A 1 90 ? 11.140 -10.842 -20.162 1.00 87.19 90 ASP A C 1
ATOM 690 O O . ASP A 1 90 ? 10.484 -11.592 -20.887 1.00 87.19 90 ASP A O 1
ATOM 694 N N . MET A 1 91 ? 10.617 -10.242 -19.093 1.00 88.38 91 MET A N 1
ATOM 695 C CA . MET A 1 91 ? 9.235 -10.424 -18.654 1.00 88.38 91 MET A CA 1
ATOM 696 C C . MET A 1 91 ? 8.259 -9.491 -19.378 1.00 88.38 91 MET A C 1
ATOM 698 O O . MET A 1 91 ? 7.055 -9.750 -19.371 1.00 88.38 91 MET A O 1
ATOM 702 N N . LEU A 1 92 ? 8.742 -8.398 -19.978 1.00 91.00 92 LEU A N 1
ATOM 703 C CA . LEU A 1 92 ? 7.897 -7.354 -20.555 1.00 91.00 92 LEU A CA 1
ATOM 704 C C . LEU A 1 92 ? 7.814 -7.478 -22.076 1.00 91.00 92 LEU A C 1
ATOM 706 O O . LEU A 1 92 ? 6.705 -7.494 -22.609 1.00 91.00 92 LEU A O 1
ATOM 710 N N . GLY A 1 93 ? 8.947 -7.640 -22.761 1.00 88.62 93 GLY A N 1
ATOM 711 C CA . GLY A 1 93 ? 9.019 -7.597 -24.221 1.00 88.62 93 GLY A CA 1
ATOM 712 C C . GLY A 1 93 ? 8.888 -6.183 -24.800 1.00 88.62 93 GLY A C 1
ATOM 713 O O . GLY A 1 93 ? 8.602 -5.206 -24.100 1.00 88.62 93 GLY A O 1
ATOM 714 N N . ALA A 1 94 ? 9.070 -6.072 -26.118 1.00 90.25 94 ALA A N 1
ATOM 715 C CA . ALA A 1 94 ? 8.884 -4.823 -26.853 1.00 90.25 94 ALA A CA 1
ATOM 716 C C . ALA A 1 94 ? 7.395 -4.535 -27.118 1.00 90.25 94 ALA A C 1
ATOM 718 O O . ALA A 1 94 ? 6.631 -5.426 -27.486 1.00 90.25 94 ALA A O 1
ATOM 719 N N . CYS A 1 95 ? 6.982 -3.273 -26.989 1.00 92.62 95 CYS A N 1
ATOM 720 C CA . CYS A 1 95 ? 5.622 -2.821 -27.292 1.00 92.62 95 CYS A CA 1
ATOM 721 C C . CYS A 1 95 ? 5.549 -2.174 -28.682 1.00 92.62 95 CYS A C 1
ATOM 723 O O . CYS A 1 95 ? 6.478 -1.476 -29.087 1.00 92.62 95 CYS A O 1
ATOM 725 N N . THR A 1 96 ? 4.426 -2.312 -29.392 1.00 91.69 96 THR A N 1
ATOM 726 C CA . THR A 1 96 ? 4.204 -1.609 -30.674 1.00 91.69 96 THR A CA 1
ATOM 727 C C . THR A 1 96 ? 4.180 -0.084 -30.524 1.00 91.69 96 THR A C 1
ATOM 729 O O . THR A 1 96 ? 4.525 0.641 -31.451 1.00 91.69 96 THR A O 1
ATOM 732 N N . GLY A 1 97 ? 3.790 0.427 -29.352 1.00 91.94 97 GLY A N 1
ATOM 733 C CA . GLY A 1 97 ? 3.783 1.855 -29.039 1.00 91.94 97 GLY A CA 1
ATOM 734 C C . GLY A 1 97 ? 4.880 2.233 -28.050 1.00 91.94 97 GLY A C 1
ATOM 735 O O . GLY A 1 97 ? 4.634 2.230 -26.845 1.00 91.94 97 GLY A O 1
ATOM 736 N N . THR A 1 98 ? 6.051 2.641 -28.538 1.00 89.81 98 THR A N 1
ATOM 737 C CA . THR A 1 98 ? 7.198 3.049 -27.699 1.00 89.81 98 THR A CA 1
ATOM 738 C C . THR A 1 98 ? 6.845 4.176 -26.720 1.00 89.81 98 THR A C 1
ATOM 740 O O . THR A 1 98 ? 7.152 4.092 -25.531 1.00 89.81 98 THR A O 1
ATOM 743 N N . GLY A 1 99 ? 6.125 5.204 -27.187 1.00 93.69 99 GLY A N 1
ATOM 744 C CA . GLY A 1 99 ? 5.648 6.305 -26.343 1.00 93.69 99 GLY A CA 1
ATOM 745 C C . GLY A 1 99 ? 4.667 5.844 -25.262 1.00 93.69 99 GLY A C 1
ATOM 746 O O . GLY A 1 99 ? 4.766 6.270 -24.114 1.00 93.69 99 GLY A O 1
ATOM 747 N N . PHE A 1 100 ? 3.771 4.910 -25.599 1.00 95.12 100 PHE A N 1
ATOM 748 C CA . PHE A 1 100 ? 2.850 4.311 -24.632 1.00 95.12 100 PHE A CA 1
ATOM 749 C C . PHE A 1 100 ? 3.610 3.526 -23.559 1.00 95.12 100 PHE A C 1
ATOM 751 O O . PHE A 1 100 ? 3.407 3.772 -22.372 1.00 95.12 100 PHE A O 1
ATOM 758 N N . ALA A 1 101 ? 4.530 2.644 -23.955 1.00 94.06 101 ALA A N 1
ATOM 759 C CA . ALA A 1 101 ? 5.307 1.843 -23.015 1.00 94.06 101 ALA A CA 1
ATOM 760 C C . ALA A 1 101 ? 6.153 2.717 -22.078 1.00 94.06 101 ALA A C 1
ATOM 762 O O . ALA A 1 101 ? 6.117 2.541 -20.857 1.00 94.06 101 ALA A O 1
ATOM 763 N N . ARG A 1 102 ? 6.824 3.740 -22.625 1.00 93.50 102 ARG A N 1
ATOM 764 C CA . ARG A 1 102 ? 7.584 4.717 -21.835 1.00 93.50 102 ARG A CA 1
ATOM 765 C C . ARG A 1 102 ? 6.695 5.466 -20.843 1.00 93.50 102 ARG A C 1
ATOM 767 O O . ARG A 1 102 ? 7.103 5.664 -19.695 1.00 93.50 102 ARG A O 1
ATOM 774 N N . ASN A 1 103 ? 5.493 5.861 -21.258 1.00 95.31 103 ASN A N 1
ATOM 775 C CA . ASN A 1 103 ? 4.539 6.542 -20.388 1.00 95.31 103 ASN A CA 1
ATOM 776 C C . ASN A 1 103 ? 4.042 5.625 -19.271 1.00 95.31 103 ASN A C 1
ATOM 778 O O . ASN A 1 103 ? 4.067 6.045 -18.118 1.00 95.31 103 ASN A O 1
ATOM 782 N N . VAL A 1 104 ? 3.680 4.376 -19.571 1.00 96.38 104 VAL A N 1
ATOM 783 C CA . VAL A 1 104 ? 3.252 3.392 -18.564 1.00 96.38 104 VAL A CA 1
ATOM 784 C C . VAL A 1 104 ? 4.363 3.159 -17.538 1.00 96.38 104 VAL A C 1
ATOM 786 O O . VAL A 1 104 ? 4.146 3.364 -16.347 1.00 96.38 104 VAL A O 1
ATOM 789 N N . VAL A 1 105 ? 5.583 2.838 -17.980 1.00 94.31 105 VAL A N 1
ATOM 790 C CA . VAL A 1 105 ? 6.725 2.556 -17.086 1.00 94.31 105 VAL A CA 1
ATOM 791 C C . VAL A 1 105 ? 7.130 3.772 -16.240 1.00 94.31 105 VAL A C 1
ATOM 793 O O . VAL A 1 105 ? 7.677 3.643 -15.137 1.00 94.31 105 VAL A O 1
ATOM 796 N N . THR A 1 106 ? 6.860 4.978 -16.739 1.00 93.06 106 THR A N 1
ATOM 797 C CA . THR A 1 106 ? 7.149 6.223 -16.027 1.00 93.06 106 THR A CA 1
ATOM 798 C C . THR A 1 106 ? 6.040 6.572 -15.040 1.00 93.06 106 THR A C 1
ATOM 800 O O . THR A 1 106 ? 6.318 6.808 -13.863 1.00 93.06 106 THR A O 1
ATOM 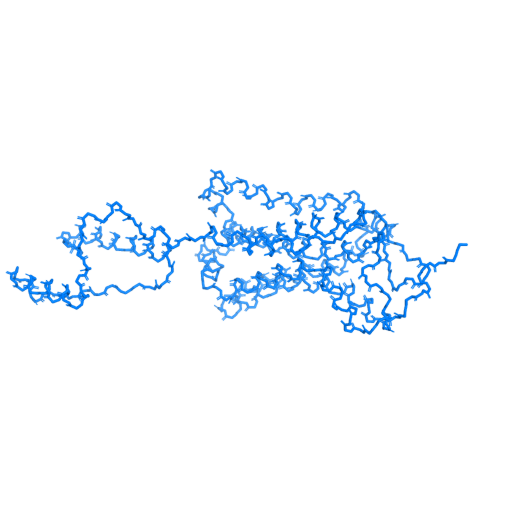803 N N . TRP A 1 107 ? 4.795 6.642 -15.492 1.00 96.50 107 TRP A N 1
ATOM 804 C CA . TRP A 1 107 ? 3.706 7.233 -14.723 1.00 96.50 107 TRP A CA 1
ATOM 805 C C . TRP A 1 107 ? 2.991 6.236 -13.828 1.00 96.50 107 TRP A C 1
ATOM 807 O O . TRP A 1 107 ? 2.665 6.613 -12.707 1.00 96.50 107 TRP A O 1
ATOM 817 N N . LEU A 1 108 ? 2.836 4.972 -14.231 1.00 97.31 108 LEU A N 1
ATOM 818 C CA . LEU A 1 108 ? 2.109 3.982 -13.431 1.00 97.31 108 LEU A CA 1
ATOM 819 C C . LEU A 1 108 ? 2.654 3.855 -11.993 1.00 97.31 108 LEU A C 1
ATOM 821 O O . LEU A 1 108 ? 1.857 3.972 -11.067 1.00 97.31 108 LEU A O 1
ATOM 825 N N . PRO A 1 109 ? 3.978 3.751 -11.745 1.00 97.19 109 PRO A N 1
ATOM 826 C CA . PRO A 1 109 ? 4.495 3.729 -10.374 1.00 97.19 109 PRO A CA 1
ATOM 827 C C . PRO A 1 109 ? 4.142 4.975 -9.552 1.00 97.19 109 PRO A C 1
ATOM 829 O O . PRO A 1 109 ? 3.971 4.890 -8.343 1.00 97.19 109 PRO A O 1
ATOM 832 N N . ARG A 1 110 ? 4.075 6.155 -10.185 1.00 96.50 110 ARG A N 1
ATOM 833 C CA . ARG A 1 110 ? 3.744 7.417 -9.499 1.00 96.50 110 ARG A CA 1
ATOM 834 C C . ARG A 1 110 ? 2.255 7.499 -9.195 1.00 96.50 110 ARG A C 1
ATOM 836 O O . ARG A 1 110 ? 1.885 7.922 -8.109 1.00 96.50 110 ARG A O 1
ATOM 843 N N . LEU A 1 111 ? 1.430 7.065 -10.144 1.00 97.31 111 LEU A N 1
ATOM 844 C CA . LEU A 1 111 ? -0.014 6.982 -9.972 1.00 97.31 111 LEU A CA 1
ATOM 845 C C . LEU A 1 111 ? -0.383 5.978 -8.879 1.00 97.31 111 LEU A C 1
ATOM 847 O O . LEU A 1 111 ? -1.300 6.262 -8.128 1.00 97.31 111 LEU A O 1
ATOM 851 N N . LEU A 1 112 ? 0.358 4.874 -8.717 1.00 97.38 112 LEU A N 1
ATOM 852 C CA . LEU A 1 112 ? 0.161 3.945 -7.595 1.00 97.38 112 LEU A CA 1
ATOM 853 C C . LEU A 1 112 ? 0.401 4.607 -6.231 1.00 97.38 112 LEU A C 1
ATOM 855 O O . LEU A 1 112 ? -0.387 4.397 -5.316 1.00 97.38 112 LEU A O 1
ATOM 859 N N . ALA A 1 113 ? 1.438 5.442 -6.094 1.00 96.25 113 ALA A N 1
ATOM 860 C CA . ALA A 1 113 ? 1.659 6.186 -4.850 1.00 96.25 113 ALA A CA 1
ATOM 861 C C . ALA A 1 113 ? 0.527 7.177 -4.556 1.00 96.25 113 ALA A C 1
ATOM 863 O O . ALA A 1 113 ? 0.083 7.266 -3.419 1.00 96.25 113 ALA A O 1
ATOM 864 N N . VAL A 1 114 ? 0.040 7.892 -5.575 1.00 96.88 114 VAL A N 1
ATOM 865 C CA . VAL A 1 114 ? -1.096 8.817 -5.422 1.00 96.88 114 VAL A CA 1
ATOM 866 C C . VAL A 1 114 ? -2.383 8.058 -5.118 1.00 96.88 114 VAL A C 1
ATOM 868 O O . VAL A 1 114 ? -3.144 8.473 -4.253 1.00 96.88 114 VAL A O 1
ATOM 871 N N . ALA A 1 115 ? -2.620 6.930 -5.786 1.00 96.31 115 ALA A N 1
ATOM 872 C CA . ALA A 1 115 ? -3.777 6.080 -5.541 1.00 96.31 115 ALA A CA 1
ATOM 873 C C . ALA A 1 115 ? -3.786 5.524 -4.111 1.00 96.31 115 ALA A C 1
ATOM 875 O O . ALA A 1 115 ? -4.861 5.326 -3.563 1.00 96.31 115 ALA A O 1
ATOM 876 N N . ALA A 1 116 ? -2.619 5.325 -3.492 1.00 94.06 116 ALA A N 1
ATOM 877 C CA . ALA A 1 116 ? -2.517 4.901 -2.099 1.00 94.06 116 ALA A CA 1
ATOM 878 C C . ALA A 1 116 ? -2.914 5.997 -1.087 1.00 94.06 116 ALA A C 1
ATOM 880 O O . ALA A 1 116 ? -3.296 5.665 0.028 1.00 94.06 116 ALA A O 1
ATOM 881 N N . THR A 1 117 ? -2.824 7.290 -1.433 1.00 91.81 117 THR A N 1
ATOM 882 C CA . THR A 1 117 ? -3.003 8.391 -0.460 1.00 91.81 117 THR A CA 1
ATOM 883 C C . THR A 1 117 ? -4.171 9.332 -0.758 1.00 91.81 117 THR A C 1
ATOM 885 O O . THR A 1 117 ? -4.809 9.824 0.171 1.00 91.81 117 THR A O 1
ATOM 888 N N . LEU A 1 118 ? -4.478 9.585 -2.033 1.00 94.81 118 LEU A N 1
ATOM 889 C CA . LEU A 1 118 ? -5.541 10.505 -2.451 1.00 94.81 118 LEU A CA 1
ATOM 890 C C . LEU A 1 118 ? -6.933 10.088 -1.949 1.00 94.81 118 LEU A C 1
ATOM 892 O O . LEU A 1 118 ? -7.668 10.967 -1.500 1.00 94.81 118 LEU A O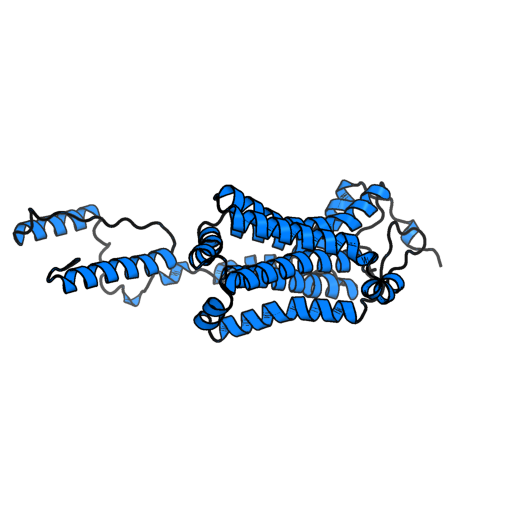 1
ATOM 896 N N . PRO A 1 119 ? -7.322 8.797 -1.982 1.00 94.19 119 PRO A N 1
ATOM 897 C CA . PRO A 1 119 ? -8.649 8.396 -1.524 1.00 94.19 119 PRO A CA 1
ATOM 898 C C . PRO A 1 119 ? -8.922 8.753 -0.061 1.00 94.19 119 PRO A C 1
ATOM 900 O O . PRO A 1 119 ? -10.058 9.074 0.263 1.00 94.19 119 PRO A O 1
ATOM 903 N N . THR A 1 120 ? -7.895 8.813 0.790 1.00 91.25 120 THR A N 1
ATOM 904 C CA . THR A 1 120 ? -8.032 9.196 2.205 1.00 91.25 120 THR A CA 1
ATOM 905 C C . THR A 1 120 ? -8.405 10.664 2.349 1.00 91.25 120 THR A C 1
ATOM 907 O O . THR A 1 120 ? -9.276 11.016 3.140 1.00 91.25 120 THR A O 1
ATOM 910 N N . ALA A 1 121 ? -7.806 11.525 1.519 1.00 93.50 121 ALA A N 1
ATOM 911 C CA . ALA A 1 121 ? -8.186 12.932 1.447 1.00 93.50 121 ALA A CA 1
ATOM 912 C C . ALA A 1 121 ? -9.651 13.081 1.013 1.00 93.50 121 ALA A C 1
ATOM 914 O O . ALA A 1 121 ? -10.416 13.814 1.637 1.00 93.50 121 ALA A O 1
ATOM 915 N N . LEU A 1 122 ? -10.048 12.359 -0.041 1.00 94.19 122 LEU A N 1
ATOM 916 C CA . LEU A 1 122 ? -11.411 12.401 -0.575 1.00 94.19 122 LEU A CA 1
ATOM 917 C C . LEU A 1 122 ? -12.437 11.855 0.422 1.00 94.19 122 LEU A C 1
ATOM 919 O O . LEU A 1 122 ? -13.519 12.422 0.541 1.00 94.19 122 LEU A O 1
ATOM 923 N N . PHE A 1 123 ? -12.086 10.801 1.157 1.00 91.75 123 PHE A N 1
ATOM 924 C CA . PHE A 1 123 ? -12.911 10.236 2.217 1.00 91.75 123 PHE A CA 1
ATOM 925 C C . PHE A 1 123 ? -13.181 11.264 3.314 1.00 91.75 123 PHE A C 1
ATOM 927 O O . PHE A 1 123 ? -14.338 11.550 3.599 1.00 91.75 123 PHE A O 1
ATOM 934 N N . PHE A 1 124 ? -12.147 11.915 3.855 1.00 91.62 124 PHE A N 1
ATOM 935 C CA . PHE A 1 124 ? -12.349 12.946 4.878 1.00 91.62 124 PHE A CA 1
ATOM 936 C C . PHE A 1 124 ? -13.139 14.156 4.376 1.00 91.62 124 PHE A C 1
ATOM 938 O O . PHE A 1 124 ? -13.948 14.703 5.122 1.00 91.62 124 PHE A O 1
ATOM 945 N N . ILE A 1 125 ? -12.957 14.556 3.114 1.00 93.12 125 ILE A N 1
ATOM 946 C CA . ILE A 1 125 ? -13.785 15.602 2.495 1.00 93.12 125 ILE A CA 1
ATOM 947 C C . ILE A 1 125 ? -15.254 15.154 2.415 1.00 93.12 125 ILE A C 1
ATOM 949 O O . ILE A 1 125 ? -16.143 15.942 2.734 1.00 93.12 125 ILE A O 1
ATOM 953 N N . GLY A 1 126 ? -15.511 13.901 2.025 1.00 91.81 126 GLY A N 1
ATOM 954 C CA . GLY A 1 126 ? -16.853 13.311 1.976 1.00 91.81 126 GLY A CA 1
ATOM 955 C C . GLY A 1 126 ? -17.537 13.267 3.344 1.00 91.81 126 GLY A C 1
ATOM 956 O O . GLY A 1 126 ? -18.698 13.651 3.460 1.00 91.81 126 GLY A O 1
ATOM 957 N N . GLU A 1 127 ? -16.779 12.930 4.388 1.00 89.88 127 GLU A N 1
ATOM 958 C CA . GLU A 1 127 ? -17.210 12.934 5.795 1.00 89.88 127 GLU A CA 1
ATOM 959 C C . GLU A 1 127 ? -17.272 14.345 6.415 1.00 89.88 127 GLU A C 1
ATOM 961 O O . GLU A 1 127 ? -17.425 14.499 7.626 1.00 89.88 127 GLU A O 1
ATOM 966 N N . ARG A 1 128 ? -17.129 15.406 5.605 1.00 91.06 128 ARG A N 1
ATOM 967 C CA . ARG A 1 128 ? -17.127 16.820 6.033 1.00 91.06 128 ARG A CA 1
ATOM 968 C C . ARG A 1 128 ? -16.029 17.181 7.046 1.00 91.06 128 ARG A C 1
ATOM 970 O O . ARG A 1 128 ? -16.053 18.272 7.616 1.00 91.06 128 ARG A O 1
ATOM 977 N N . LYS A 1 129 ? -15.011 16.331 7.220 1.00 89.94 129 LYS A N 1
ATOM 978 C CA . LYS A 1 129 ? -13.797 16.600 8.009 1.00 89.94 129 LYS A CA 1
ATOM 979 C C . LYS A 1 129 ? -12.789 17.383 7.149 1.00 89.94 129 LYS A C 1
ATOM 981 O O . LYS A 1 129 ? -11.720 16.885 6.796 1.00 89.94 129 LYS A O 1
ATOM 986 N N . PHE A 1 130 ? -13.145 18.612 6.755 1.00 91.56 130 PHE A N 1
ATOM 987 C CA . PHE A 1 130 ? -12.420 19.378 5.726 1.00 91.56 130 PHE A CA 1
ATOM 988 C C . PHE A 1 130 ? -10.958 19.688 6.066 1.00 91.56 130 PHE A C 1
ATOM 990 O O . PHE A 1 130 ? -10.125 19.668 5.162 1.00 91.56 130 PHE A O 1
ATOM 997 N N . VAL A 1 131 ? -10.628 19.945 7.336 1.00 90.50 131 VAL A N 1
ATOM 998 C CA . VAL A 1 131 ? -9.244 20.221 7.763 1.00 90.50 131 VAL A CA 1
ATOM 999 C C . VAL A 1 131 ? -8.365 18.986 7.556 1.00 90.50 131 VAL A C 1
ATOM 1001 O O . VAL A 1 131 ? -7.344 19.063 6.869 1.00 90.50 131 VAL A O 1
ATOM 1004 N N . ALA A 1 132 ? -8.808 17.823 8.045 1.00 89.62 132 ALA A N 1
ATOM 1005 C CA . ALA A 1 132 ? -8.141 16.547 7.792 1.00 89.62 132 ALA A CA 1
ATOM 1006 C C . ALA A 1 132 ? -8.058 16.248 6.283 1.00 89.62 132 ALA A C 1
ATOM 1008 O O . ALA A 1 132 ? -6.990 15.922 5.767 1.00 89.62 132 ALA A O 1
ATOM 1009 N N . GLY A 1 133 ? -9.148 16.446 5.541 1.00 92.88 133 GLY A N 1
ATOM 1010 C CA . GLY A 1 133 ? -9.168 16.288 4.086 1.00 92.88 133 GLY A CA 1
ATOM 1011 C C . GLY A 1 133 ? -8.120 17.143 3.366 1.00 92.88 133 GLY A C 1
ATOM 1012 O O . GLY A 1 133 ? -7.355 16.632 2.545 1.00 92.88 133 GLY A O 1
ATOM 1013 N N . ALA A 1 134 ? -8.027 18.429 3.713 1.00 94.31 134 ALA A N 1
ATOM 1014 C CA . ALA A 1 134 ? -7.035 19.346 3.161 1.00 94.31 134 ALA A CA 1
ATOM 1015 C C . ALA A 1 134 ? -5.604 18.924 3.521 1.00 94.31 134 ALA A C 1
ATOM 1017 O O . ALA A 1 134 ? -4.729 18.927 2.655 1.00 94.31 134 ALA A O 1
ATOM 1018 N N . MET A 1 135 ? -5.367 18.495 4.763 1.00 92.38 135 MET A N 1
ATOM 1019 C CA . MET A 1 135 ? -4.060 18.014 5.211 1.00 92.38 135 MET A CA 1
ATOM 1020 C C . MET A 1 135 ? -3.595 16.786 4.416 1.00 92.38 135 MET A C 1
ATOM 1022 O O . MET A 1 135 ? -2.470 16.771 3.914 1.00 92.38 135 MET A O 1
ATOM 1026 N N . TRP A 1 136 ? -4.462 15.788 4.214 1.00 93.69 136 TRP A N 1
ATOM 1027 C CA . TRP A 1 136 ? -4.132 14.608 3.401 1.00 93.69 136 TRP A CA 1
ATOM 1028 C C . TRP A 1 136 ? -3.965 14.934 1.915 1.00 93.69 136 TRP A C 1
ATOM 1030 O O . TRP A 1 136 ? -3.146 14.310 1.229 1.00 93.69 136 TRP A O 1
ATOM 1040 N N . LEU A 1 137 ? -4.702 15.923 1.404 1.00 96.44 137 LEU A N 1
ATOM 1041 C CA . LEU A 1 137 ? -4.536 16.393 0.033 1.00 96.44 137 LEU A CA 1
ATOM 1042 C C . LEU A 1 137 ? -3.171 17.065 -0.152 1.00 96.44 137 LEU A C 1
ATOM 1044 O O . LEU A 1 137 ? -2.436 16.699 -1.068 1.00 96.44 137 LEU A O 1
ATOM 1048 N N . VAL A 1 138 ? -2.795 17.985 0.742 1.00 96.19 138 VAL A N 1
ATOM 1049 C CA . VAL A 1 138 ? -1.470 18.625 0.744 1.00 96.19 138 VAL A CA 1
ATOM 1050 C C . VAL A 1 138 ? -0.371 17.573 0.864 1.00 96.19 138 VAL A C 1
ATOM 1052 O O . VAL A 1 138 ? 0.591 17.613 0.100 1.00 96.19 138 VAL A O 1
ATOM 1055 N N . TRP A 1 139 ? -0.539 16.585 1.746 1.00 95.19 139 TRP A N 1
ATOM 1056 C CA . TRP A 1 139 ? 0.402 15.476 1.899 1.00 95.19 139 TRP A CA 1
ATOM 1057 C C . TRP A 1 139 ? 0.570 14.663 0.609 1.00 95.19 139 TRP A C 1
ATOM 1059 O O . TRP A 1 139 ? 1.689 14.388 0.173 1.00 95.19 139 TRP A O 1
ATOM 1069 N N . THR A 1 140 ? -0.540 14.338 -0.055 1.00 96.44 140 THR A N 1
ATOM 1070 C CA . THR A 1 140 ? -0.546 13.626 -1.340 1.00 96.44 140 THR A CA 1
ATOM 1071 C C . THR A 1 140 ? 0.147 14.434 -2.436 1.00 96.44 140 THR A C 1
ATOM 1073 O O . THR A 1 140 ? 0.967 13.893 -3.183 1.00 96.44 140 THR A O 1
ATOM 1076 N N . LEU A 1 141 ? -0.142 15.735 -2.524 1.00 96.81 141 LEU A N 1
ATOM 1077 C CA . LEU A 1 141 ? 0.478 16.636 -3.495 1.00 96.81 141 LEU A CA 1
ATOM 1078 C C . LEU A 1 141 ? 1.977 16.806 -3.230 1.00 96.81 141 LEU A C 1
ATOM 1080 O O . LEU A 1 141 ? 2.761 16.779 -4.177 1.00 96.81 141 LEU A O 1
ATOM 1084 N N . ALA A 1 142 ? 2.388 16.916 -1.965 1.00 95.94 142 ALA A N 1
ATOM 1085 C CA . ALA A 1 142 ? 3.791 16.993 -1.570 1.00 95.94 142 ALA A CA 1
ATOM 1086 C C . ALA A 1 142 ? 4.547 15.710 -1.945 1.00 95.94 142 ALA A C 1
ATOM 1088 O O . ALA A 1 142 ? 5.608 15.781 -2.571 1.00 95.94 142 ALA A O 1
ATOM 1089 N N . LEU A 1 143 ? 3.976 14.534 -1.649 1.00 95.12 143 LEU A N 1
ATOM 1090 C CA . LEU A 1 143 ? 4.544 13.247 -2.049 1.00 95.12 143 LEU A CA 1
ATOM 1091 C C . LEU A 1 143 ? 4.645 13.140 -3.577 1.00 95.12 143 LEU A C 1
ATOM 1093 O O . LEU A 1 143 ? 5.704 12.802 -4.105 1.00 95.12 143 LEU A O 1
ATOM 1097 N N . PHE A 1 144 ? 3.578 13.463 -4.310 1.00 95.75 144 PHE A N 1
ATOM 1098 C CA . PHE A 1 144 ? 3.583 13.417 -5.773 1.00 95.75 144 PHE A CA 1
ATOM 1099 C C . PHE A 1 144 ? 4.604 14.387 -6.380 1.00 95.75 144 PHE A C 1
ATOM 1101 O O . PHE A 1 144 ? 5.392 13.991 -7.244 1.00 95.75 144 PHE A O 1
ATOM 1108 N N . GLY A 1 145 ? 4.641 15.626 -5.884 1.00 95.00 145 GLY A N 1
ATOM 1109 C CA . GLY A 1 145 ? 5.611 16.649 -6.263 1.00 95.00 145 GLY A CA 1
ATOM 1110 C C . GLY A 1 145 ? 7.040 16.165 -6.043 1.00 95.00 145 GLY A C 1
ATOM 1111 O O . GLY A 1 145 ? 7.840 16.178 -6.980 1.00 95.00 145 GLY A O 1
ATOM 1112 N N . PHE A 1 146 ? 7.337 15.606 -4.866 1.00 93.56 1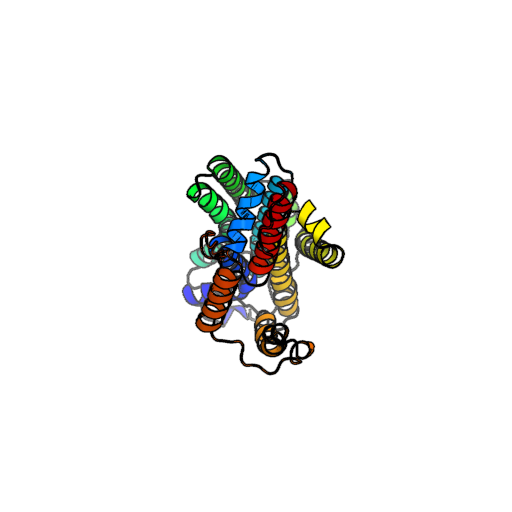46 PHE A N 1
ATOM 1113 C CA . PHE A 1 146 ? 8.619 14.961 -4.584 1.00 93.56 146 PHE A CA 1
ATOM 1114 C C . PHE A 1 146 ? 8.927 13.844 -5.593 1.00 93.56 146 PHE A C 1
ATOM 1116 O O . PHE A 1 146 ? 10.003 13.825 -6.189 1.00 93.56 146 PHE A O 1
ATOM 1123 N N . LEU A 1 147 ? 7.989 12.935 -5.874 1.00 92.00 147 LEU A N 1
ATOM 1124 C CA . LEU A 1 147 ? 8.206 11.839 -6.826 1.00 92.00 147 LEU A CA 1
ATOM 1125 C C . LEU A 1 147 ? 8.425 12.325 -8.269 1.00 92.00 147 LEU A C 1
ATOM 1127 O O . LEU A 1 147 ? 9.145 11.676 -9.039 1.00 92.00 147 LEU A O 1
ATOM 1131 N N . VAL A 1 148 ? 7.834 13.439 -8.685 1.00 91.12 148 VAL A N 1
ATOM 1132 C CA . VAL A 1 148 ? 8.071 14.022 -10.013 1.00 91.12 148 VAL A CA 1
ATOM 1133 C C . VAL A 1 148 ? 9.414 14.755 -10.042 1.00 91.12 148 VAL A C 1
ATOM 1135 O O . VAL A 1 148 ? 10.251 14.459 -10.900 1.00 91.12 148 VAL A O 1
ATOM 1138 N N . MET A 1 149 ? 9.655 15.625 -9.063 1.00 89.38 149 MET A N 1
ATOM 1139 C CA . MET A 1 149 ? 10.799 16.537 -9.002 1.00 89.38 149 MET A CA 1
ATOM 1140 C C . MET A 1 149 ? 12.073 15.907 -8.433 1.00 89.38 149 MET A C 1
ATOM 1142 O O . MET A 1 149 ? 13.142 16.480 -8.576 1.00 89.38 149 MET A O 1
ATOM 1146 N N . ARG A 1 150 ? 12.047 14.690 -7.875 1.00 84.44 150 ARG A N 1
ATOM 1147 C CA . ARG A 1 150 ? 13.245 14.042 -7.291 1.00 84.44 150 ARG A CA 1
ATOM 1148 C C . ARG A 1 150 ? 14.479 13.997 -8.204 1.00 84.44 150 ARG A C 1
ATOM 1150 O O . ARG A 1 150 ? 15.585 13.797 -7.722 1.00 84.44 150 ARG A O 1
ATOM 1157 N N . ARG A 1 151 ? 14.294 14.102 -9.528 1.00 74.69 151 ARG A N 1
ATOM 1158 C CA . ARG A 1 151 ? 15.383 14.109 -10.520 1.00 74.69 151 ARG A CA 1
ATOM 1159 C C . ARG A 1 151 ? 16.032 15.483 -10.715 1.00 74.69 151 ARG A C 1
ATOM 1161 O O . ARG A 1 151 ? 17.139 15.521 -11.246 1.00 74.69 151 ARG A O 1
ATOM 1168 N N . SER A 1 152 ? 15.378 16.573 -10.312 1.00 76.50 152 SER A N 1
ATOM 1169 C CA . SER A 1 152 ? 15.986 17.909 -10.278 1.00 76.50 152 SER A CA 1
ATOM 1170 C C . SER A 1 152 ? 16.808 18.145 -9.009 1.00 76.50 152 SER A C 1
ATOM 1172 O O . SER A 1 152 ? 17.649 19.035 -9.006 1.00 76.50 152 SER A O 1
ATOM 1174 N N . LEU A 1 153 ? 16.625 17.325 -7.966 1.00 78.12 153 LEU A N 1
ATOM 1175 C CA . LEU A 1 153 ? 17.389 17.398 -6.718 1.00 78.12 153 LEU A CA 1
ATOM 1176 C C . LEU A 1 153 ? 18.820 16.844 -6.920 1.00 78.12 153 LEU A C 1
ATOM 1178 O O . LEU A 1 153 ? 18.970 15.638 -7.160 1.00 78.12 153 LEU A O 1
ATOM 1182 N N . PRO A 1 154 ? 19.878 17.678 -6.819 1.00 71.94 154 PRO A N 1
ATOM 1183 C CA . PRO A 1 154 ? 21.246 17.292 -7.190 1.00 71.94 154 PRO A CA 1
ATOM 1184 C C . PRO A 1 154 ? 21.773 16.080 -6.407 1.00 71.94 154 PRO A C 1
ATOM 1186 O O . PRO A 1 154 ? 22.285 15.127 -6.997 1.00 71.94 154 PRO A O 1
ATOM 1189 N N . TRP A 1 155 ? 21.530 16.045 -5.093 1.00 70.44 155 TRP A N 1
ATOM 1190 C CA . TRP A 1 155 ? 21.999 14.986 -4.187 1.00 70.44 155 TRP A CA 1
ATOM 1191 C C . TRP A 1 155 ? 21.372 13.601 -4.450 1.00 70.44 155 TRP A C 1
ATOM 1193 O O . TRP A 1 155 ? 21.943 12.568 -4.082 1.00 70.44 155 TRP A O 1
ATOM 1203 N N . LEU A 1 156 ? 20.208 13.553 -5.112 1.00 68.25 156 LEU A N 1
ATOM 1204 C CA . LEU A 1 156 ? 19.551 12.311 -5.543 1.00 68.25 156 LEU A CA 1
ATOM 1205 C C . LEU A 1 156 ? 19.970 11.879 -6.959 1.00 68.25 156 LEU A C 1
ATOM 1207 O O . LEU A 1 156 ? 19.784 10.715 -7.328 1.00 68.25 156 LEU A O 1
ATOM 1211 N N . ARG A 1 157 ? 20.549 12.785 -7.757 1.00 64.62 157 ARG A N 1
ATOM 1212 C CA . ARG A 1 157 ? 20.878 12.560 -9.172 1.00 64.62 157 ARG A CA 1
ATOM 1213 C C . ARG A 1 157 ? 22.190 11.799 -9.364 1.00 64.62 157 ARG A C 1
ATOM 1215 O O . ARG A 1 157 ? 22.239 10.880 -10.182 1.00 64.62 157 ARG A O 1
ATOM 1222 N N . GLU A 1 158 ? 23.219 12.131 -8.588 1.00 56.38 158 GLU A N 1
ATOM 1223 C CA . GLU A 1 158 ? 24.609 11.689 -8.808 1.00 56.38 158 GLU A CA 1
ATOM 1224 C C . GLU A 1 158 ? 24.848 10.173 -8.667 1.00 56.38 158 GLU A C 1
ATOM 1226 O O . GLU A 1 158 ? 25.818 9.647 -9.220 1.00 56.38 158 GLU A O 1
ATOM 1231 N N . GLY A 1 159 ? 23.961 9.447 -7.977 1.00 56.62 159 GLY A N 1
ATOM 1232 C CA . GLY A 1 159 ? 24.042 7.987 -7.814 1.00 56.62 159 GLY A CA 1
ATOM 1233 C C . GLY A 1 159 ? 23.050 7.187 -8.663 1.00 56.62 159 GLY A C 1
ATOM 1234 O O . GLY A 1 159 ? 23.359 6.077 -9.078 1.00 56.62 159 GLY A O 1
ATOM 1235 N N . VAL A 1 160 ? 21.863 7.737 -8.944 1.00 58.38 160 VAL A N 1
ATOM 1236 C CA . VAL A 1 160 ? 20.782 7.007 -9.634 1.00 58.38 160 VAL A CA 1
ATOM 1237 C C . VAL A 1 160 ? 20.899 7.121 -11.154 1.00 58.38 160 VAL A C 1
ATOM 1239 O O . VAL A 1 160 ? 20.599 6.159 -11.853 1.00 58.38 160 VAL A O 1
ATOM 1242 N N . ALA A 1 161 ? 21.345 8.267 -11.682 1.00 57.69 161 ALA A N 1
ATOM 1243 C CA . ALA A 1 161 ? 21.451 8.471 -13.129 1.00 57.69 161 ALA A CA 1
ATOM 1244 C C . ALA A 1 161 ? 22.510 7.566 -13.782 1.00 57.69 161 ALA A C 1
ATOM 1246 O O . ALA A 1 161 ? 22.321 7.147 -14.915 1.00 57.69 161 ALA A O 1
ATOM 1247 N N . ARG A 1 162 ? 23.577 7.217 -13.049 1.00 61.00 162 ARG A N 1
ATOM 1248 C CA . ARG A 1 162 ? 24.651 6.336 -13.536 1.00 61.00 162 ARG A CA 1
ATOM 1249 C C . ARG A 1 162 ? 24.266 4.859 -13.599 1.00 61.00 162 ARG A C 1
ATOM 1251 O O . ARG A 1 162 ? 24.919 4.105 -14.299 1.00 61.00 162 ARG A O 1
ATOM 1258 N N . SER A 1 163 ? 23.238 4.427 -12.868 1.00 73.88 163 SER A N 1
ATOM 1259 C CA . SER A 1 163 ? 22.846 3.010 -12.838 1.00 73.88 163 SER A CA 1
ATOM 1260 C C . SER A 1 163 ? 21.860 2.622 -13.939 1.00 73.88 163 SER A C 1
ATOM 1262 O O . SER A 1 163 ? 21.668 1.432 -14.165 1.00 73.88 163 SER A O 1
ATOM 1264 N N . TYR A 1 164 ? 21.198 3.598 -14.570 1.00 83.56 164 TYR A N 1
ATOM 1265 C CA . TYR A 1 164 ? 20.206 3.350 -15.612 1.00 83.56 164 TYR A CA 1
ATOM 1266 C C . TYR A 1 164 ? 20.816 3.601 -16.988 1.00 83.56 164 TYR A C 1
ATOM 1268 O O . TYR A 1 164 ? 21.092 4.742 -17.347 1.00 83.56 164 TYR A O 1
ATOM 1276 N N . GLU A 1 165 ? 20.951 2.540 -17.770 1.00 86.88 165 GLU A N 1
ATOM 1277 C CA . GLU A 1 165 ? 21.472 2.558 -19.131 1.00 86.88 165 GLU A CA 1
ATOM 1278 C C . GLU A 1 165 ? 20.429 1.978 -20.083 1.00 86.88 165 GLU A C 1
ATOM 1280 O O . GLU A 1 165 ? 19.776 0.972 -19.786 1.00 86.88 165 GLU A O 1
ATOM 1285 N N . GLN A 1 166 ? 20.280 2.617 -21.237 1.00 87.06 166 GLN A N 1
ATOM 1286 C CA . GLN A 1 166 ? 19.471 2.111 -22.337 1.00 87.06 166 GLN A CA 1
ATOM 1287 C C . GLN A 1 166 ? 20.417 1.491 -23.366 1.00 87.06 166 GLN A C 1
ATOM 1289 O O . GLN A 1 166 ? 21.344 2.162 -23.819 1.00 87.06 166 GLN A O 1
ATOM 1294 N N . ARG A 1 167 ? 20.218 0.212 -23.697 1.00 87.31 167 ARG A N 1
ATOM 1295 C CA . ARG A 1 167 ? 21.084 -0.535 -24.627 1.00 87.31 167 ARG A CA 1
ATOM 1296 C C . ARG A 1 167 ? 20.324 -0.918 -25.897 1.00 87.31 167 ARG A C 1
ATOM 1298 O O . ARG A 1 167 ? 19.175 -1.342 -25.818 1.00 87.31 167 ARG A O 1
ATOM 1305 N N . GLY A 1 168 ? 20.977 -0.798 -27.056 1.00 82.31 168 GLY A N 1
ATOM 1306 C CA . GLY A 1 168 ? 20.459 -1.279 -28.343 1.00 82.31 168 GLY A CA 1
ATOM 1307 C C . GLY A 1 168 ? 19.029 -0.813 -28.643 1.00 82.31 168 GLY A C 1
ATOM 1308 O O . GLY A 1 168 ? 18.749 0.384 -28.667 1.00 82.31 168 GLY A O 1
ATOM 1309 N N . CYS A 1 169 ? 18.127 -1.773 -28.852 1.00 79.75 169 CYS A N 1
ATOM 1310 C CA . CYS A 1 169 ? 16.722 -1.550 -29.211 1.00 79.75 169 CYS A CA 1
ATOM 1311 C C . CYS A 1 169 ? 15.768 -1.388 -28.007 1.00 79.75 169 CYS A C 1
ATOM 1313 O O . CYS A 1 169 ? 14.548 -1.417 -28.184 1.00 79.75 169 CYS A O 1
ATOM 1315 N N . GLU A 1 170 ? 16.280 -1.238 -26.782 1.00 87.31 170 GLU A N 1
ATOM 1316 C CA . GLU A 1 170 ? 15.438 -1.031 -25.600 1.00 87.31 170 GLU A CA 1
ATOM 1317 C C . GLU A 1 170 ? 14.599 0.249 -25.717 1.00 87.31 170 GLU A C 1
ATOM 1319 O O . GLU A 1 170 ? 15.077 1.298 -26.146 1.00 87.31 170 GLU A O 1
ATOM 1324 N N . GLN A 1 171 ? 13.340 0.187 -25.283 1.00 88.31 171 GLN A N 1
ATOM 1325 C CA . GLN A 1 171 ? 12.391 1.302 -25.402 1.00 88.31 171 GLN A CA 1
ATOM 1326 C C . GLN A 1 171 ? 12.453 2.286 -24.215 1.00 88.31 171 GLN A C 1
ATOM 1328 O O . GLN A 1 171 ? 11.916 3.394 -24.294 1.00 88.31 171 GLN A O 1
ATOM 1333 N N . TRP A 1 172 ? 13.099 1.901 -23.109 1.00 89.75 172 TRP A N 1
ATOM 1334 C CA . TRP A 1 172 ? 13.359 2.752 -21.945 1.00 89.75 172 TRP A CA 1
ATOM 1335 C C . TRP A 1 172 ? 14.615 2.286 -21.181 1.00 89.75 172 TRP A C 1
ATOM 1337 O O . TRP A 1 172 ? 15.051 1.151 -21.362 1.00 89.75 172 TRP A O 1
ATOM 1347 N N . PRO A 1 173 ? 15.206 3.135 -20.315 1.00 89.69 173 PRO A N 1
ATOM 1348 C CA . PRO A 1 173 ? 16.415 2.782 -19.566 1.00 89.69 173 PRO A CA 1
ATOM 1349 C C . PRO A 1 173 ? 16.172 1.746 -18.459 1.00 89.69 173 PRO A C 1
ATOM 1351 O O . PRO A 1 173 ? 15.207 1.875 -17.693 1.00 89.69 173 PRO A O 1
ATOM 1354 N N . HIS A 1 174 ? 17.114 0.813 -18.295 1.00 91.31 174 HIS A N 1
ATOM 1355 C CA . HIS A 1 174 ? 17.115 -0.227 -17.258 1.00 91.31 174 HIS A CA 1
ATOM 1356 C C . HIS A 1 174 ? 18.407 -0.210 -16.432 1.00 91.31 174 HIS A C 1
ATOM 1358 O O . HIS A 1 174 ? 19.397 0.393 -16.828 1.00 91.31 174 HIS A O 1
ATOM 1364 N N . PHE A 1 175 ? 18.422 -0.904 -15.296 1.00 91.44 175 PHE A N 1
ATOM 1365 C CA . PHE A 1 175 ? 19.615 -1.119 -14.479 1.00 91.44 175 PHE A CA 1
ATOM 1366 C C . PHE A 1 175 ? 19.933 -2.611 -14.319 1.00 91.44 175 PHE A C 1
ATOM 1368 O O . PHE A 1 175 ? 19.036 -3.449 -14.195 1.00 91.44 175 PHE A O 1
ATOM 1375 N N . ASP A 1 176 ? 21.225 -2.943 -14.263 1.00 89.50 176 ASP A N 1
ATOM 1376 C CA . ASP A 1 176 ? 21.686 -4.324 -14.068 1.00 89.50 176 ASP A CA 1
ATOM 1377 C C . ASP A 1 176 ? 21.751 -4.711 -12.588 1.00 89.50 176 ASP A C 1
ATOM 1379 O O . ASP A 1 176 ? 21.365 -5.819 -12.216 1.00 89.50 176 ASP A O 1
ATOM 1383 N N . ARG A 1 177 ? 22.212 -3.807 -11.719 1.00 86.69 177 ARG A N 1
ATOM 1384 C CA . ARG A 1 177 ? 22.295 -4.032 -10.270 1.00 86.69 177 ARG A CA 1
ATOM 1385 C C . ARG A 1 177 ? 21.728 -2.845 -9.513 1.00 86.69 177 ARG A C 1
ATOM 1387 O O . ARG A 1 177 ? 21.951 -1.693 -9.876 1.00 86.69 177 ARG A O 1
ATOM 1394 N N . MET A 1 178 ? 20.977 -3.148 -8.462 1.00 86.50 178 MET A N 1
ATOM 1395 C CA . MET A 1 178 ? 20.402 -2.131 -7.595 1.00 86.50 178 MET A CA 1
ATOM 1396 C C . MET A 1 178 ? 21.515 -1.490 -6.751 1.00 86.50 178 MET A C 1
ATOM 1398 O O . MET A 1 178 ? 22.281 -2.221 -6.119 1.00 86.50 178 MET A O 1
ATOM 1402 N N . PRO A 1 179 ? 21.635 -0.150 -6.735 1.00 86.19 179 PRO A N 1
ATOM 1403 C CA . PRO A 1 179 ? 22.659 0.527 -5.947 1.00 86.19 179 PRO A CA 1
ATOM 1404 C C . PRO A 1 179 ? 22.405 0.354 -4.443 1.00 86.19 179 PRO A C 1
ATOM 1406 O O . PRO A 1 179 ? 21.261 0.188 -4.017 1.00 86.19 179 PRO A O 1
ATOM 1409 N N . LEU A 1 180 ? 23.458 0.481 -3.625 1.00 87.12 180 LEU A N 1
ATOM 1410 C CA . LEU A 1 180 ? 23.388 0.315 -2.163 1.00 87.12 180 LEU A CA 1
ATOM 1411 C C . LEU A 1 180 ? 22.319 1.204 -1.513 1.00 87.12 180 LEU A C 1
ATOM 1413 O O . LEU A 1 180 ? 21.553 0.733 -0.682 1.00 87.12 180 LEU A O 1
ATOM 1417 N N . ARG A 1 181 ? 22.207 2.471 -1.939 1.00 86.69 181 ARG A N 1
ATOM 1418 C CA . ARG A 1 181 ? 21.165 3.397 -1.451 1.00 86.69 181 ARG A CA 1
ATOM 1419 C C . ARG A 1 181 ? 19.754 2.864 -1.697 1.00 86.69 181 ARG A C 1
ATOM 1421 O O . ARG A 1 181 ? 18.861 3.086 -0.890 1.00 86.69 181 ARG A O 1
ATOM 1428 N N . GLY A 1 182 ? 19.561 2.164 -2.814 1.00 88.75 182 GLY A N 1
ATOM 1429 C CA . GLY A 1 182 ? 18.286 1.539 -3.112 1.00 88.75 182 GLY A CA 1
ATOM 1430 C C . GLY A 1 182 ? 17.993 0.371 -2.187 1.00 88.75 182 GLY A C 1
ATOM 1431 O O . GLY A 1 182 ? 16.893 0.284 -1.648 1.00 88.75 182 GLY A O 1
ATOM 1432 N N . TRP A 1 183 ? 18.985 -0.491 -1.957 1.00 90.75 183 TRP A N 1
ATOM 1433 C CA . TRP A 1 183 ? 18.871 -1.569 -0.975 1.00 90.75 183 TRP A CA 1
ATOM 1434 C C . TRP A 1 183 ? 18.607 -1.045 0.435 1.00 90.75 183 TRP A C 1
ATOM 1436 O O . TRP A 1 183 ? 17.748 -1.591 1.114 1.00 90.75 183 TRP A O 1
ATOM 1446 N N . ALA A 1 184 ? 19.268 0.039 0.848 1.00 92.69 184 ALA A N 1
ATOM 1447 C CA . ALA A 1 184 ? 19.022 0.682 2.135 1.00 92.69 184 ALA A CA 1
ATOM 1448 C C . ALA A 1 184 ? 17.574 1.184 2.254 1.00 92.69 184 ALA A C 1
ATOM 1450 O O . ALA A 1 184 ? 16.919 0.918 3.257 1.00 92.69 184 ALA A O 1
ATOM 1451 N N . LEU A 1 185 ? 17.034 1.831 1.213 1.00 92.50 185 LEU A N 1
ATOM 1452 C CA . LEU A 1 185 ? 15.629 2.247 1.202 1.00 92.50 185 LEU A CA 1
ATOM 1453 C C . LEU A 1 185 ? 14.674 1.044 1.275 1.00 92.50 185 LEU A C 1
ATOM 1455 O O . LEU A 1 185 ? 13.709 1.088 2.030 1.00 92.50 185 LEU A O 1
ATOM 1459 N N . MET A 1 186 ? 14.948 -0.042 0.543 1.00 93.81 186 MET A N 1
ATOM 1460 C CA . MET A 1 186 ? 14.152 -1.273 0.649 1.00 93.81 186 MET A CA 1
ATOM 1461 C C . MET A 1 186 ? 14.258 -1.924 2.024 1.00 93.81 186 MET A C 1
ATOM 1463 O O . MET A 1 186 ? 13.265 -2.449 2.514 1.00 93.81 186 MET A O 1
ATOM 1467 N N . ALA A 1 187 ? 15.431 -1.881 2.655 1.00 94.62 187 ALA A N 1
ATOM 1468 C CA . ALA A 1 187 ? 15.622 -2.393 4.002 1.00 94.62 187 ALA A CA 1
ATOM 1469 C C . ALA A 1 187 ? 14.800 -1.584 5.008 1.00 94.62 187 ALA A C 1
ATOM 1471 O O . ALA A 1 187 ? 14.101 -2.183 5.808 1.00 94.62 187 ALA A O 1
ATOM 1472 N N . VAL A 1 188 ? 14.790 -0.250 4.923 1.00 96.06 188 VAL A N 1
ATOM 1473 C CA . VAL A 1 188 ? 13.935 0.591 5.780 1.00 96.06 188 VAL A CA 1
ATOM 1474 C C . VAL A 1 188 ? 12.455 0.286 5.539 1.00 96.06 188 VAL A C 1
ATOM 1476 O O . VAL A 1 188 ? 11.733 -0.052 6.471 1.00 96.06 188 VAL A O 1
ATOM 1479 N N . LEU A 1 189 ? 12.003 0.329 4.282 1.00 96.38 189 LEU A N 1
ATOM 1480 C CA . LEU A 1 189 ? 10.597 0.082 3.940 1.00 96.38 189 LEU A CA 1
ATOM 1481 C C . LEU A 1 189 ? 10.138 -1.342 4.275 1.00 96.38 189 LEU A C 1
ATOM 1483 O O . LEU A 1 189 ? 8.968 -1.544 4.576 1.00 96.38 189 LEU A O 1
ATOM 1487 N N . GLY A 1 190 ? 11.037 -2.323 4.196 1.00 95.19 190 GLY A N 1
ATOM 1488 C CA . GLY A 1 190 ? 10.749 -3.719 4.497 1.00 95.19 190 GLY A CA 1
ATOM 1489 C C . GLY A 1 190 ? 10.817 -4.024 5.988 1.00 95.19 190 GLY A C 1
ATOM 1490 O O . GLY A 1 190 ? 9.874 -4.586 6.530 1.00 95.19 190 GLY A O 1
ATOM 1491 N N . LEU A 1 191 ? 11.906 -3.656 6.664 1.00 96.25 191 LEU A N 1
ATOM 1492 C CA . LEU A 1 191 ? 12.139 -4.012 8.065 1.00 96.25 191 LEU A CA 1
ATOM 1493 C C . LEU A 1 191 ? 11.195 -3.276 9.012 1.00 96.25 191 LEU A C 1
ATOM 1495 O O . LEU A 1 191 ? 10.739 -3.890 9.968 1.00 96.25 191 LEU A O 1
ATOM 1499 N N . THR A 1 192 ? 10.859 -2.007 8.759 1.00 96.00 192 THR A N 1
ATOM 1500 C CA . THR A 1 192 ? 9.995 -1.239 9.670 1.00 96.00 192 THR A CA 1
ATOM 1501 C C . THR A 1 192 ? 8.629 -1.911 9.900 1.00 96.00 192 THR A C 1
ATOM 1503 O O . THR A 1 192 ? 8.302 -2.150 11.062 1.00 96.00 192 THR A O 1
ATOM 1506 N N . PRO A 1 193 ? 7.854 -2.307 8.867 1.00 95.75 193 PRO A N 1
ATOM 1507 C CA . PRO A 1 193 ? 6.636 -3.099 9.052 1.00 95.75 193 PRO A CA 1
ATOM 1508 C C . PRO A 1 193 ? 6.818 -4.395 9.841 1.00 95.75 193 PRO A C 1
ATOM 1510 O O . PRO A 1 193 ? 5.981 -4.725 10.676 1.00 95.75 193 PRO A O 1
ATOM 1513 N N . TRP A 1 194 ? 7.903 -5.134 9.595 1.00 93.69 194 TRP A N 1
ATOM 1514 C CA . TRP A 1 194 ? 8.155 -6.407 10.274 1.00 93.69 194 TRP A CA 1
ATOM 1515 C C . TRP A 1 194 ? 8.567 -6.223 11.735 1.00 93.69 194 TRP A C 1
ATOM 1517 O O . TRP A 1 194 ? 8.170 -7.023 12.575 1.00 93.69 194 TRP A O 1
ATOM 1527 N N . LEU A 1 195 ? 9.301 -5.157 12.060 1.00 95.00 195 LEU A N 1
ATOM 1528 C CA . LEU A 1 195 ? 9.612 -4.790 13.442 1.00 95.00 195 LEU A CA 1
ATOM 1529 C C . LEU A 1 195 ? 8.353 -4.367 14.198 1.00 95.00 195 LEU A C 1
ATOM 1531 O O . LEU A 1 195 ? 8.159 -4.787 15.335 1.00 95.00 195 LEU A O 1
ATOM 1535 N N . VAL A 1 196 ? 7.469 -3.596 13.556 1.00 94.31 196 VAL A N 1
ATOM 1536 C CA . VAL A 1 196 ? 6.162 -3.263 14.136 1.00 94.31 196 VAL A CA 1
ATOM 1537 C C . VAL A 1 196 ? 5.338 -4.528 14.347 1.00 94.31 196 VAL A C 1
ATOM 1539 O O . VAL A 1 196 ? 4.811 -4.709 15.436 1.00 94.31 196 VAL A O 1
ATOM 1542 N N . MET A 1 197 ? 5.289 -5.443 13.375 1.00 93.06 197 MET A N 1
ATOM 1543 C CA . MET A 1 197 ? 4.614 -6.736 13.534 1.00 93.06 197 MET A CA 1
ATOM 1544 C C . MET A 1 197 ? 5.193 -7.549 14.702 1.00 93.06 197 MET A C 1
ATOM 1546 O O . MET A 1 197 ? 4.438 -8.070 15.513 1.00 93.06 197 MET A O 1
ATOM 1550 N N . ALA A 1 198 ? 6.519 -7.626 14.835 1.00 94.00 198 ALA A N 1
ATOM 1551 C CA . ALA A 1 198 ? 7.156 -8.298 15.967 1.00 94.00 198 ALA A CA 1
ATOM 1552 C C . ALA A 1 198 ? 6.771 -7.649 17.309 1.00 94.00 198 ALA A C 1
ATOM 1554 O O . ALA A 1 198 ? 6.485 -8.358 18.269 1.00 94.00 198 ALA A O 1
ATOM 1555 N N . GLY A 1 199 ? 6.696 -6.316 17.360 1.00 92.75 199 GLY A N 1
ATOM 1556 C CA . GLY A 1 199 ? 6.194 -5.588 18.523 1.00 92.75 199 GLY A CA 1
ATOM 1557 C C . GLY A 1 199 ? 4.725 -5.894 18.823 1.00 92.75 199 GLY A C 1
ATOM 1558 O O . GLY A 1 199 ? 4.384 -6.137 19.972 1.00 92.75 199 GLY A O 1
ATOM 1559 N N . VAL A 1 200 ? 3.864 -5.926 17.802 1.00 90.75 200 VAL A N 1
ATOM 1560 C CA . VAL A 1 200 ? 2.438 -6.286 17.922 1.00 90.75 200 VAL A CA 1
ATOM 1561 C C . VAL A 1 200 ? 2.281 -7.695 18.498 1.00 90.75 200 VAL A C 1
ATOM 1563 O O . VAL A 1 200 ? 1.418 -7.912 19.341 1.00 90.75 200 VAL A O 1
ATOM 1566 N N . LEU A 1 201 ? 3.119 -8.646 18.074 1.00 92.94 201 LEU A N 1
ATOM 1567 C CA . LEU A 1 201 ? 3.115 -10.011 18.608 1.00 92.94 201 LEU A CA 1
ATOM 1568 C C . LEU A 1 201 ? 3.602 -10.085 20.063 1.00 92.94 201 LEU A C 1
ATOM 1570 O O . LEU A 1 201 ? 3.199 -10.993 20.783 1.00 92.94 201 LEU A O 1
ATOM 1574 N N . ALA A 1 202 ? 4.463 -9.157 20.486 1.00 94.12 202 ALA A N 1
ATOM 1575 C CA . ALA A 1 202 ? 4.966 -9.095 21.854 1.00 94.12 202 ALA A CA 1
ATOM 1576 C C . ALA A 1 202 ? 3.982 -8.396 22.811 1.00 94.12 202 ALA A C 1
ATOM 1578 O O . ALA A 1 202 ? 3.739 -8.896 23.905 1.00 94.12 202 ALA A O 1
ATOM 1579 N N . ASP A 1 203 ? 3.418 -7.256 22.403 1.00 92.44 203 ASP A N 1
ATOM 1580 C CA . ASP A 1 203 ? 2.473 -6.456 23.189 1.00 92.44 203 ASP A CA 1
ATOM 1581 C C . ASP A 1 203 ? 1.536 -5.659 22.263 1.00 92.44 203 ASP A C 1
ATOM 1583 O O . ASP A 1 203 ? 1.764 -4.491 21.918 1.00 92.44 203 ASP A O 1
ATOM 1587 N N . LEU A 1 204 ? 0.460 -6.320 21.831 1.00 85.44 204 LEU A N 1
ATOM 1588 C CA . LEU A 1 204 ? -0.547 -5.733 20.951 1.00 85.44 204 LEU A CA 1
ATOM 1589 C C . LEU A 1 204 ? -1.148 -4.436 21.538 1.00 85.44 204 LEU A C 1
ATOM 1591 O O . LEU A 1 204 ? -1.168 -3.434 20.813 1.00 85.44 204 LEU A O 1
ATOM 1595 N N . PRO A 1 205 ? -1.620 -4.388 22.804 1.00 86.12 205 PRO A N 1
ATOM 1596 C CA . PRO A 1 205 ? -2.146 -3.156 23.388 1.00 86.12 205 PRO A CA 1
ATOM 1597 C C . PRO A 1 205 ? -1.146 -1.999 23.386 1.00 86.12 205 PRO A C 1
ATOM 1599 O O . PRO A 1 205 ? -1.523 -0.887 23.020 1.00 86.12 205 PRO A O 1
ATOM 1602 N N . ALA A 1 206 ? 0.117 -2.224 23.756 1.00 89.06 206 ALA A N 1
ATOM 1603 C CA . ALA A 1 206 ? 1.099 -1.143 23.798 1.00 89.06 206 ALA A CA 1
ATOM 1604 C C . ALA A 1 206 ? 1.393 -0.572 22.404 1.00 89.06 206 ALA A C 1
ATOM 1606 O O . ALA A 1 206 ? 1.365 0.646 22.218 1.00 89.06 206 ALA A O 1
ATOM 1607 N N . ILE A 1 207 ? 1.621 -1.431 21.404 1.00 88.31 207 ILE A N 1
ATOM 1608 C CA . ILE A 1 207 ? 1.954 -0.965 20.051 1.00 88.31 207 ILE A CA 1
ATOM 1609 C C . ILE A 1 207 ? 0.766 -0.275 19.382 1.00 88.31 207 ILE A C 1
ATOM 1611 O O . ILE A 1 207 ? 0.941 0.765 18.747 1.00 88.31 207 ILE A O 1
ATOM 1615 N N . THR A 1 208 ? -0.445 -0.811 19.538 1.00 81.81 208 THR A N 1
ATOM 1616 C CA . THR A 1 208 ? -1.657 -0.201 18.964 1.00 81.81 208 THR A CA 1
ATOM 1617 C C . THR A 1 208 ? -1.990 1.145 19.598 1.00 81.81 208 THR A C 1
ATOM 1619 O O . THR A 1 208 ? -2.359 2.062 18.868 1.00 81.81 208 THR A O 1
ATOM 1622 N N . ARG A 1 209 ? -1.797 1.296 20.916 1.00 85.38 209 ARG A N 1
ATOM 1623 C CA . ARG A 1 209 ? -1.950 2.583 21.616 1.00 85.38 209 ARG A CA 1
ATOM 1624 C C . ARG A 1 209 ? -0.895 3.605 21.225 1.00 85.38 209 ARG A C 1
ATOM 1626 O O . ARG A 1 209 ? -1.189 4.786 21.257 1.00 85.38 209 ARG A O 1
ATOM 1633 N N . TRP A 1 210 ? 0.320 3.170 20.902 1.00 86.50 210 TRP A N 1
ATOM 1634 C CA . TRP A 1 210 ? 1.396 4.081 20.517 1.00 86.50 210 TRP A CA 1
ATOM 1635 C C . TRP A 1 210 ? 1.301 4.527 19.056 1.00 86.50 210 TRP A C 1
ATOM 1637 O O . TRP A 1 210 ? 1.545 5.689 18.739 1.00 86.50 210 TRP A O 1
ATOM 1647 N N . LEU A 1 211 ? 0.988 3.592 18.155 1.00 88.00 211 LEU A N 1
ATOM 1648 C CA . LEU A 1 211 ? 1.040 3.827 16.714 1.00 88.00 211 LEU A CA 1
ATOM 1649 C C . LEU A 1 211 ? -0.301 4.284 16.130 1.00 88.00 211 LEU A C 1
ATOM 1651 O O . LEU A 1 211 ? -0.332 4.983 15.118 1.00 88.00 211 LEU A O 1
ATOM 1655 N N . GLY A 1 212 ? -1.402 3.865 16.752 1.00 87.56 212 GLY A N 1
ATOM 1656 C CA . GLY A 1 212 ? -2.741 3.952 16.192 1.00 87.56 212 GLY A CA 1
ATOM 1657 C C . GLY A 1 212 ? -3.016 2.828 15.187 1.00 87.56 212 GLY A C 1
ATOM 1658 O O . GLY A 1 212 ? -2.187 2.476 14.342 1.00 87.56 212 GLY A O 1
ATOM 1659 N N . ALA A 1 213 ? -4.220 2.261 15.248 1.00 85.12 213 ALA A N 1
ATOM 1660 C CA . ALA A 1 213 ? -4.615 1.134 14.402 1.00 85.12 213 ALA A CA 1
ATOM 1661 C C . ALA A 1 213 ? 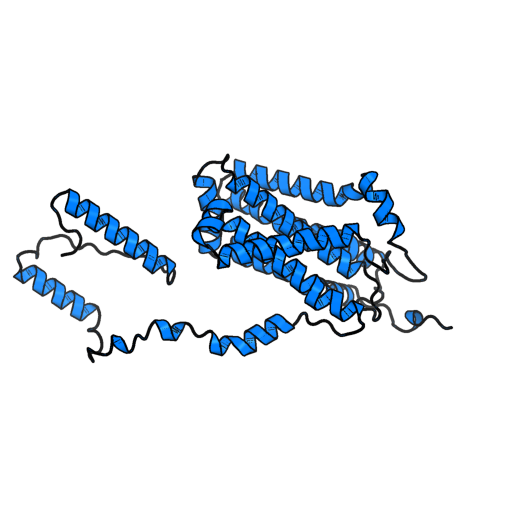-4.518 1.403 12.880 1.00 85.12 213 ALA A C 1
ATOM 1663 O O . ALA A 1 213 ? -4.037 0.520 12.162 1.00 85.12 213 ALA A O 1
ATOM 1664 N N . PRO A 1 214 ? -4.878 2.593 12.349 1.00 87.06 214 PRO A N 1
ATOM 1665 C CA . PRO A 1 214 ? -4.735 2.859 10.916 1.00 87.06 214 PRO A CA 1
ATOM 1666 C C . PRO A 1 214 ? -3.285 2.808 10.428 1.00 87.06 214 PRO A C 1
ATOM 1668 O O . PRO A 1 214 ? -3.007 2.279 9.353 1.00 87.06 214 PRO A O 1
ATOM 1671 N N . ALA A 1 215 ? -2.340 3.315 11.225 1.00 91.75 215 ALA A N 1
ATOM 1672 C CA . ALA A 1 215 ? -0.925 3.275 10.878 1.00 91.75 215 ALA A CA 1
ATOM 1673 C C . ALA A 1 215 ? -0.399 1.832 10.859 1.00 91.75 215 ALA A C 1
ATOM 1675 O O . ALA A 1 215 ? 0.331 1.465 9.937 1.00 91.75 215 ALA A O 1
ATOM 1676 N N . VAL A 1 216 ? -0.831 0.984 11.803 1.00 91.69 216 VAL A N 1
ATOM 1677 C CA . VAL A 1 216 ? -0.514 -0.457 11.804 1.00 91.69 216 VAL A CA 1
ATOM 1678 C C . VAL A 1 216 ? -1.010 -1.131 10.520 1.00 91.69 216 VAL A C 1
ATOM 1680 O O . VAL A 1 216 ? -0.244 -1.849 9.876 1.00 91.69 216 VAL A O 1
ATOM 1683 N N . LEU A 1 217 ? -2.252 -0.864 10.100 1.00 90.25 217 LEU A N 1
ATOM 1684 C CA . LEU A 1 217 ? -2.822 -1.418 8.865 1.00 90.25 217 LEU A CA 1
ATOM 1685 C C . LEU A 1 217 ? -2.001 -1.024 7.624 1.00 90.25 217 LEU A C 1
ATOM 1687 O O . LEU A 1 217 ? -1.649 -1.872 6.803 1.00 90.25 217 LEU A O 1
ATOM 1691 N N . LEU A 1 218 ? -1.651 0.254 7.493 1.00 94.06 218 LEU A N 1
ATOM 1692 C CA . LEU A 1 218 ? -0.874 0.768 6.359 1.00 94.06 218 LEU A CA 1
ATOM 1693 C C . LEU A 1 218 ? 0.560 0.232 6.344 1.00 94.06 218 LEU A C 1
ATOM 1695 O O . LEU A 1 218 ? 1.115 -0.059 5.280 1.00 94.06 218 LEU A O 1
ATOM 1699 N N . LEU A 1 219 ? 1.167 0.056 7.519 1.00 95.75 219 LEU A N 1
ATOM 1700 C CA . LEU A 1 219 ? 2.466 -0.595 7.635 1.00 95.75 219 LEU A CA 1
ATOM 1701 C C . LEU A 1 219 ? 2.377 -2.073 7.262 1.00 95.75 219 LEU A C 1
ATOM 1703 O O . LEU A 1 219 ? 3.251 -2.546 6.541 1.00 95.75 219 LEU A O 1
ATOM 1707 N N . ALA A 1 220 ? 1.311 -2.787 7.629 1.00 94.25 220 ALA A N 1
ATOM 1708 C CA . ALA A 1 220 ? 1.098 -4.156 7.165 1.00 94.25 220 ALA A CA 1
ATOM 1709 C C . ALA A 1 220 ? 1.015 -4.224 5.626 1.00 94.25 220 ALA A C 1
ATOM 1711 O O . ALA A 1 220 ? 1.681 -5.059 5.006 1.00 94.25 220 ALA A O 1
ATOM 1712 N N . LEU A 1 221 ? 0.289 -3.296 4.990 1.00 96.06 221 LEU A N 1
ATOM 1713 C CA . LEU A 1 221 ? 0.235 -3.179 3.526 1.00 96.06 221 LEU A CA 1
ATOM 1714 C C . LEU A 1 221 ? 1.607 -2.839 2.922 1.00 96.06 221 LEU A C 1
ATOM 1716 O O . LEU A 1 221 ? 1.983 -3.398 1.889 1.00 96.06 221 LEU A O 1
ATOM 1720 N N . THR A 1 222 ? 2.388 -1.975 3.573 1.00 97.94 222 THR A N 1
ATOM 1721 C CA . THR A 1 222 ? 3.780 -1.663 3.199 1.00 97.94 222 THR A CA 1
ATOM 1722 C C . THR A 1 222 ? 4.650 -2.922 3.242 1.00 97.94 222 THR A C 1
ATOM 1724 O O . THR A 1 222 ? 5.326 -3.241 2.261 1.00 97.94 222 THR A O 1
ATOM 1727 N N . GLY A 1 223 ? 4.580 -3.682 4.338 1.00 97.31 223 GLY A N 1
ATOM 1728 C CA . GLY A 1 223 ? 5.327 -4.923 4.536 1.00 97.31 223 GLY A CA 1
ATOM 1729 C C . GLY A 1 223 ? 5.021 -5.952 3.454 1.00 97.31 223 GLY A C 1
ATOM 1730 O O . GLY A 1 223 ? 5.943 -6.464 2.821 1.00 97.31 223 GLY A O 1
ATOM 1731 N N . TRP A 1 224 ? 3.738 -6.183 3.157 1.00 96.56 224 TRP A N 1
ATOM 1732 C CA . TRP A 1 224 ? 3.317 -7.076 2.073 1.00 96.56 224 TRP A CA 1
ATOM 1733 C C . TRP A 1 224 ? 3.725 -6.580 0.687 1.00 96.56 224 TRP A C 1
ATOM 1735 O O . TRP A 1 224 ? 4.130 -7.384 -0.155 1.00 96.56 224 TRP A O 1
ATOM 1745 N N . THR A 1 225 ? 3.683 -5.267 0.450 1.00 97.94 225 THR A N 1
ATOM 1746 C CA . THR A 1 225 ? 4.124 -4.673 -0.820 1.00 97.94 225 THR A CA 1
ATOM 1747 C C . THR A 1 225 ? 5.602 -4.959 -1.056 1.00 97.94 225 THR A C 1
ATOM 1749 O O . THR A 1 225 ? 5.970 -5.436 -2.132 1.00 97.94 225 THR A O 1
ATOM 1752 N N . VAL A 1 226 ? 6.450 -4.715 -0.050 1.00 98.19 226 VAL A N 1
ATOM 1753 C CA . VAL A 1 226 ? 7.899 -4.936 -0.144 1.00 98.19 226 VAL A CA 1
ATOM 1754 C C . VAL A 1 226 ? 8.225 -6.424 -0.175 1.00 98.19 226 VAL A C 1
ATOM 1756 O O . VAL A 1 226 ? 8.962 -6.855 -1.059 1.00 98.19 226 VAL A O 1
ATOM 1759 N N . PHE A 1 227 ? 7.666 -7.225 0.735 1.00 97.50 227 PHE A N 1
ATOM 1760 C CA . PHE A 1 227 ? 7.917 -8.664 0.801 1.00 97.50 227 PHE A CA 1
ATOM 1761 C C . PHE A 1 227 ? 7.508 -9.361 -0.497 1.00 97.50 227 PHE A C 1
ATOM 1763 O O . PHE A 1 227 ? 8.326 -10.038 -1.117 1.00 97.50 227 PHE A O 1
ATOM 1770 N N . GLY A 1 228 ? 6.282 -9.135 -0.968 1.00 97.50 228 GLY A N 1
ATOM 1771 C CA . GLY A 1 228 ? 5.807 -9.729 -2.209 1.00 97.50 228 GLY A CA 1
ATOM 1772 C C . GLY A 1 228 ? 6.636 -9.291 -3.414 1.00 97.50 228 GLY A C 1
ATOM 1773 O O . GLY A 1 228 ? 7.141 -10.122 -4.170 1.00 97.50 228 GLY A O 1
ATOM 1774 N N . SER A 1 229 ? 6.874 -7.986 -3.559 1.00 98.06 229 SER A N 1
ATOM 1775 C CA . SER A 1 229 ? 7.659 -7.464 -4.682 1.00 98.06 229 SER A CA 1
ATOM 1776 C C . SER A 1 229 ? 9.102 -7.957 -4.667 1.00 98.06 229 SER A C 1
ATOM 1778 O O . SER A 1 229 ? 9.649 -8.293 -5.714 1.00 98.06 229 SER A O 1
ATOM 1780 N N . MET A 1 230 ? 9.753 -7.975 -3.505 1.00 96.94 230 MET A N 1
ATOM 1781 C CA . MET A 1 230 ? 11.182 -8.263 -3.418 1.00 96.94 230 MET A CA 1
ATOM 1782 C C . MET A 1 230 ? 11.452 -9.761 -3.271 1.00 96.94 230 MET A C 1
ATOM 1784 O O . MET A 1 230 ? 12.185 -10.330 -4.079 1.00 96.94 230 MET A O 1
ATOM 1788 N N . ALA A 1 231 ? 10.849 -10.416 -2.280 1.00 96.75 231 ALA A N 1
ATOM 1789 C CA . ALA A 1 231 ? 11.109 -11.821 -1.979 1.00 96.75 231 ALA A CA 1
ATOM 1790 C C . ALA A 1 231 ? 10.424 -12.776 -2.969 1.00 96.75 231 ALA A C 1
ATOM 1792 O O . ALA A 1 231 ? 11.029 -13.779 -3.344 1.00 96.75 231 ALA A O 1
ATOM 1793 N N . LEU A 1 232 ? 9.203 -12.463 -3.425 1.00 97.81 232 LEU A N 1
ATOM 1794 C CA . LEU A 1 232 ? 8.407 -13.370 -4.268 1.00 97.81 232 LEU A CA 1
ATOM 1795 C C . LEU A 1 232 ? 8.491 -13.053 -5.771 1.00 97.81 232 LEU A C 1
ATOM 1797 O O . LEU A 1 232 ? 8.259 -13.936 -6.598 1.00 97.81 232 LEU A O 1
ATOM 1801 N N . VAL A 1 233 ? 8.872 -11.829 -6.155 1.00 97.81 233 VAL A N 1
ATOM 1802 C CA . VAL A 1 233 ? 9.021 -11.437 -7.571 1.00 97.81 233 VAL A CA 1
ATOM 1803 C C . VAL A 1 233 ? 10.474 -11.145 -7.934 1.00 97.81 233 VAL A C 1
ATOM 1805 O O . VAL A 1 233 ? 11.077 -11.897 -8.698 1.00 97.81 233 VAL A O 1
ATOM 1808 N N . TYR A 1 234 ? 11.062 -10.082 -7.383 1.00 96.88 234 TYR A N 1
ATOM 1809 C CA . TYR A 1 234 ? 12.387 -9.598 -7.780 1.00 96.88 234 TYR A CA 1
ATOM 1810 C C . TYR A 1 234 ? 13.472 -10.659 -7.603 1.00 96.88 234 TYR A C 1
ATOM 1812 O O . TYR A 1 234 ? 14.303 -10.850 -8.490 1.00 96.88 234 TYR A O 1
ATOM 1820 N N . LEU A 1 235 ? 13.486 -11.340 -6.458 1.00 96.50 235 LEU A N 1
ATOM 1821 C CA . LEU A 1 235 ? 14.552 -12.257 -6.091 1.00 96.50 235 LEU A CA 1
ATOM 1822 C C . LEU A 1 235 ? 14.545 -13.560 -6.923 1.00 96.50 235 LEU A C 1
ATOM 1824 O O . LEU A 1 235 ? 15.614 -13.919 -7.427 1.00 96.50 235 LEU A O 1
ATOM 1828 N N . PRO A 1 236 ? 13.403 -14.250 -7.140 1.00 96.88 236 PRO A N 1
ATOM 1829 C CA . PRO A 1 236 ? 13.326 -15.374 -8.073 1.00 96.88 236 PRO A CA 1
ATOM 1830 C C . PRO A 1 236 ? 13.695 -14.974 -9.503 1.00 96.88 236 PRO A C 1
ATOM 1832 O O . PRO A 1 236 ? 14.580 -15.596 -10.094 1.00 96.88 236 PRO A O 1
ATOM 1835 N N . LEU A 1 237 ? 13.107 -13.885 -10.019 1.00 96.56 237 LEU A N 1
ATOM 1836 C CA . LEU A 1 237 ? 13.360 -13.424 -11.386 1.00 96.56 237 LEU A CA 1
ATOM 1837 C C . LEU A 1 237 ? 14.822 -13.019 -11.586 1.00 96.56 237 LEU A C 1
ATOM 1839 O O . LEU A 1 237 ? 15.423 -13.353 -12.601 1.00 96.56 237 LEU A O 1
ATOM 1843 N N . SER A 1 238 ? 15.446 -12.370 -10.598 1.00 94.88 238 SER A N 1
ATOM 1844 C CA . SER A 1 238 ? 16.873 -12.011 -10.656 1.00 94.88 238 SER A CA 1
ATOM 1845 C C . SER A 1 238 ? 17.799 -13.226 -10.726 1.00 94.88 238 SER A C 1
ATOM 1847 O O . SER A 1 238 ? 18.927 -13.094 -11.194 1.00 94.88 238 SER A O 1
ATOM 1849 N N . ARG A 1 239 ? 17.336 -14.399 -10.280 1.00 95.38 239 ARG A N 1
ATOM 1850 C CA . ARG A 1 239 ? 18.054 -15.679 -10.372 1.00 95.38 239 ARG A CA 1
ATOM 1851 C C . ARG A 1 239 ? 17.648 -16.514 -11.591 1.00 95.38 239 ARG A C 1
ATOM 1853 O O . ARG A 1 239 ? 18.026 -17.677 -11.665 1.00 95.38 239 ARG A O 1
ATOM 1860 N N . GLY A 1 240 ? 16.864 -15.953 -12.513 1.00 94.00 240 GLY A N 1
ATOM 1861 C CA . GLY A 1 240 ? 16.375 -16.659 -13.700 1.00 94.00 240 GLY A CA 1
ATOM 1862 C C . GLY A 1 240 ? 15.293 -17.704 -13.406 1.00 94.00 240 GLY A C 1
ATOM 1863 O O . GLY A 1 240 ? 15.049 -18.570 -14.237 1.00 94.00 240 GLY A O 1
ATOM 1864 N N . ARG A 1 241 ? 14.655 -17.652 -12.229 1.00 95.12 241 ARG A N 1
ATOM 1865 C CA . ARG A 1 241 ? 13.524 -18.520 -11.865 1.00 95.12 241 ARG A CA 1
ATOM 1866 C C . ARG A 1 241 ? 12.202 -17.798 -12.104 1.00 95.12 241 ARG A C 1
ATOM 1868 O O . ARG A 1 241 ? 12.163 -16.572 -12.113 1.00 95.12 241 ARG A O 1
ATOM 1875 N N . SER A 1 242 ? 11.113 -18.550 -12.227 1.00 94.12 242 SER A N 1
ATOM 1876 C CA . SER A 1 242 ? 9.761 -17.991 -12.324 1.00 94.12 242 SER A CA 1
ATOM 1877 C C . SER A 1 242 ? 9.369 -17.216 -11.063 1.00 94.12 242 SER A C 1
ATOM 1879 O O . SER A 1 242 ? 9.801 -17.539 -9.954 1.00 94.12 242 SER A O 1
ATOM 1881 N N . SER A 1 243 ? 8.521 -16.200 -11.230 1.00 95.50 243 SER A N 1
ATOM 1882 C CA . SER A 1 243 ? 7.937 -15.475 -10.102 1.00 95.50 243 SER A CA 1
ATOM 1883 C C . SER A 1 243 ? 7.085 -16.405 -9.230 1.00 95.50 243 SER A C 1
ATOM 1885 O O . SER A 1 243 ? 6.335 -17.241 -9.735 1.00 95.50 243 SER A O 1
ATOM 1887 N N . LEU A 1 244 ? 7.176 -16.206 -7.916 1.00 96.94 244 LEU A N 1
ATOM 1888 C CA . LEU A 1 244 ? 6.382 -16.884 -6.893 1.00 96.94 244 LEU A CA 1
ATOM 1889 C C . LEU A 1 244 ? 5.199 -16.019 -6.430 1.00 96.94 244 LEU A C 1
ATOM 1891 O O . LEU A 1 244 ? 4.693 -16.207 -5.329 1.00 96.94 244 LEU A O 1
ATOM 1895 N N . ALA A 1 245 ? 4.756 -15.051 -7.239 1.00 95.12 245 ALA A N 1
ATOM 1896 C CA . ALA A 1 245 ? 3.714 -14.106 -6.837 1.00 95.12 245 ALA A CA 1
ATOM 1897 C C . ALA A 1 245 ? 2.363 -14.752 -6.484 1.00 95.12 245 ALA A C 1
ATOM 1899 O O . ALA A 1 245 ? 1.583 -14.207 -5.710 1.00 95.12 245 ALA A O 1
ATOM 1900 N N . TRP A 1 246 ? 2.083 -15.920 -7.053 1.00 94.12 246 TRP A N 1
ATOM 1901 C CA . TRP A 1 246 ? 0.869 -16.694 -6.801 1.00 94.12 246 TRP A CA 1
ATOM 1902 C C . TRP A 1 246 ? 0.950 -17.526 -5.512 1.00 94.12 246 TRP A C 1
ATOM 1904 O O . TRP A 1 246 ? -0.064 -18.067 -5.078 1.00 94.12 246 TRP A O 1
ATOM 1914 N N . LEU A 1 247 ? 2.123 -17.616 -4.871 1.00 95.12 247 LEU A N 1
ATOM 1915 C CA . LEU A 1 247 ? 2.327 -18.445 -3.684 1.00 95.12 247 LEU A CA 1
ATOM 1916 C C . LEU A 1 247 ? 1.367 -18.089 -2.534 1.00 95.12 247 LEU A C 1
ATOM 1918 O O . LEU A 1 247 ? 0.762 -19.015 -2.007 1.00 95.12 247 LEU A O 1
ATOM 1922 N N . PRO A 1 248 ? 1.133 -16.813 -2.160 1.00 93.62 248 PRO A N 1
ATOM 1923 C CA . PRO A 1 248 ? 0.180 -16.496 -1.095 1.00 93.62 248 PRO A CA 1
ATOM 1924 C C . PRO A 1 248 ? -1.254 -16.932 -1.406 1.00 93.62 248 PRO A C 1
ATOM 1926 O O . PRO A 1 248 ? -1.961 -17.346 -0.498 1.00 93.62 248 PRO A O 1
ATOM 1929 N N . LEU A 1 249 ? -1.676 -16.886 -2.676 1.00 92.19 249 LEU A N 1
ATOM 1930 C CA . LEU A 1 249 ? -2.995 -17.379 -3.087 1.00 92.19 249 LEU A CA 1
ATOM 1931 C C . LEU A 1 249 ? -3.076 -18.901 -2.966 1.00 92.19 249 LEU A C 1
ATOM 1933 O O . LEU A 1 249 ? -4.073 -19.417 -2.471 1.00 92.19 249 LEU A O 1
ATOM 1937 N N . LEU A 1 250 ? -2.018 -19.617 -3.359 1.00 94.69 250 LEU A N 1
ATOM 1938 C CA . LEU A 1 250 ? -1.955 -21.061 -3.146 1.00 94.69 250 LEU A CA 1
ATOM 1939 C C . LEU A 1 250 ? -2.008 -21.391 -1.650 1.00 94.69 250 LEU A C 1
ATOM 1941 O O . LEU A 1 250 ? -2.785 -22.250 -1.249 1.00 94.69 250 LEU A O 1
ATOM 1945 N N . LEU A 1 251 ? -1.211 -20.702 -0.828 1.00 94.69 251 LEU A N 1
ATOM 1946 C CA . LEU A 1 251 ? -1.203 -20.899 0.621 1.00 94.69 251 LEU A CA 1
ATOM 1947 C C . LEU A 1 251 ? -2.577 -20.593 1.221 1.00 94.69 251 LEU A C 1
ATOM 1949 O O . LEU A 1 251 ? -3.050 -21.370 2.038 1.00 94.69 251 LEU A O 1
ATOM 1953 N N . LEU A 1 252 ? -3.252 -19.528 0.783 1.00 92.25 252 LEU A N 1
ATOM 1954 C CA . LEU A 1 252 ? -4.617 -19.229 1.212 1.00 92.25 252 LEU A CA 1
ATOM 1955 C C . LEU A 1 252 ? -5.558 -20.400 0.910 1.00 92.25 252 LEU A C 1
ATOM 1957 O O . LEU A 1 252 ? -6.252 -20.848 1.809 1.00 92.25 252 LEU A O 1
ATOM 1961 N N . VAL A 1 253 ? -5.556 -20.936 -0.313 1.00 93.69 253 VAL A N 1
ATOM 1962 C CA . VAL A 1 253 ? -6.421 -22.069 -0.691 1.00 93.69 253 VAL A CA 1
ATOM 1963 C C . VAL A 1 253 ? -6.089 -23.330 0.110 1.00 93.69 253 VAL A C 1
ATOM 1965 O O . VAL A 1 253 ? -6.994 -24.008 0.586 1.00 93.69 253 VAL A O 1
ATOM 1968 N N . VAL A 1 254 ? -4.801 -23.633 0.289 1.00 94.62 254 VAL A N 1
ATOM 1969 C CA . VAL A 1 254 ? -4.338 -24.828 1.012 1.00 94.62 254 VAL A CA 1
ATOM 1970 C C . VAL A 1 254 ? -4.639 -24.733 2.506 1.00 94.62 254 VAL A C 1
ATOM 1972 O O . VAL A 1 254 ? -5.042 -25.725 3.104 1.00 94.62 254 VAL A O 1
ATOM 1975 N N . PHE A 1 255 ? -4.461 -23.556 3.110 1.00 92.50 255 PHE A N 1
ATOM 1976 C CA . PHE A 1 255 ? -4.621 -23.361 4.550 1.00 92.50 255 PHE A CA 1
ATOM 1977 C C . PHE A 1 255 ? -6.021 -22.891 4.967 1.00 92.50 255 PHE A C 1
ATOM 1979 O O . PHE A 1 255 ? -6.354 -23.001 6.143 1.00 92.50 255 PHE A O 1
ATOM 1986 N N . SER A 1 256 ? -6.870 -22.429 4.039 1.00 89.50 256 SER A N 1
ATOM 1987 C CA . SER A 1 256 ? -8.235 -21.976 4.352 1.00 89.50 256 SER A CA 1
ATOM 1988 C C . SER A 1 256 ? -9.075 -23.022 5.097 1.00 89.50 256 SER A C 1
ATOM 1990 O O . SER A 1 256 ? -9.748 -22.616 6.040 1.00 89.50 256 SER A O 1
ATOM 1992 N N . PRO A 1 257 ? -9.045 -24.331 4.763 1.00 87.38 257 PRO A N 1
ATOM 1993 C CA . PRO A 1 257 ? -9.809 -25.339 5.505 1.00 87.38 257 PRO A CA 1
ATOM 1994 C C . PRO A 1 257 ? -9.343 -25.528 6.955 1.00 87.38 257 PRO A C 1
ATOM 1996 O O . PRO A 1 257 ? -10.112 -25.974 7.795 1.00 87.38 257 PRO A O 1
ATOM 1999 N N . PHE A 1 258 ? -8.087 -25.190 7.258 1.00 85.44 258 PHE A N 1
ATOM 2000 C CA . PHE A 1 258 ? -7.521 -25.281 8.608 1.00 85.44 258 PHE A CA 1
ATOM 2001 C C . PHE A 1 258 ? -7.776 -24.016 9.437 1.00 85.44 258 PHE A C 1
ATOM 2003 O O . PHE A 1 258 ? -7.511 -24.006 10.635 1.00 85.44 258 PHE A O 1
ATOM 2010 N N . ASN A 1 259 ? -8.277 -22.953 8.804 1.00 77.50 259 ASN A N 1
ATOM 2011 C CA . ASN A 1 259 ? -8.636 -21.686 9.436 1.00 77.50 259 ASN A CA 1
ATOM 2012 C C . ASN A 1 259 ? -10.157 -21.588 9.663 1.00 77.50 259 ASN A C 1
ATOM 2014 O O . ASN A 1 259 ? -10.749 -20.515 9.521 1.00 77.50 259 ASN A O 1
ATOM 2018 N N . ASP A 1 260 ? -10.802 -22.719 9.962 1.00 71.62 260 ASP A N 1
ATOM 2019 C CA . ASP A 1 260 ? -12.218 -22.751 10.307 1.00 71.62 260 ASP A CA 1
ATOM 2020 C C . ASP A 1 260 ? -12.417 -22.309 11.765 1.00 71.62 260 ASP A C 1
ATOM 2022 O O . ASP A 1 260 ? -12.330 -23.088 12.715 1.00 71.62 260 ASP A O 1
ATOM 2026 N N . ASN A 1 261 ? -12.678 -21.013 11.935 1.00 64.69 261 ASN A N 1
ATOM 2027 C CA . ASN A 1 261 ? -12.989 -20.416 13.231 1.00 64.69 261 ASN A CA 1
ATOM 2028 C C . ASN A 1 261 ? -14.453 -20.633 13.657 1.00 64.69 261 ASN A C 1
ATOM 2030 O O . ASN A 1 261 ? -14.865 -20.074 14.669 1.00 64.69 261 ASN A O 1
ATOM 2034 N N . HIS A 1 262 ? -15.264 -21.414 12.932 1.00 60.88 262 HIS A N 1
ATOM 2035 C CA . HIS A 1 262 ? -16.643 -21.696 13.347 1.00 60.88 262 HIS A CA 1
ATOM 2036 C C . HIS A 1 262 ? -16.722 -22.723 14.486 1.00 60.88 262 HIS A C 1
ATOM 2038 O O . HIS A 1 262 ? -17.708 -22.746 15.223 1.00 60.88 262 HIS A O 1
ATOM 2044 N N . VAL A 1 263 ? -15.663 -23.513 14.699 1.00 57.69 263 VAL A N 1
ATOM 2045 C CA . VAL A 1 263 ? -15.606 -24.522 15.770 1.00 57.69 263 VAL A CA 1
ATOM 2046 C C . VAL A 1 263 ? -15.521 -23.886 17.166 1.00 57.69 263 VAL A C 1
ATOM 2048 O O . VAL A 1 263 ? -16.033 -24.451 18.126 1.00 57.69 263 VAL A O 1
ATOM 2051 N N . THR A 1 264 ? -14.974 -22.672 17.315 1.00 54.72 264 THR A N 1
ATOM 2052 C CA . THR A 1 264 ? -14.892 -21.996 18.629 1.00 54.72 264 THR A CA 1
ATOM 2053 C C . THR A 1 264 ? -16.247 -21.539 19.182 1.00 54.72 264 THR A C 1
ATOM 2055 O O . THR A 1 264 ? -16.332 -21.218 20.366 1.00 54.72 264 THR A O 1
ATOM 2058 N N . GLY A 1 265 ? -17.316 -21.563 18.376 1.00 52.84 265 GLY A N 1
ATOM 2059 C CA . GLY A 1 265 ? -18.696 -21.400 18.849 1.00 52.84 265 GLY A CA 1
ATOM 2060 C C . GLY A 1 265 ? -19.312 -22.676 19.443 1.00 52.84 265 GLY A C 1
ATOM 2061 O O . GLY A 1 265 ? -20.354 -22.603 20.087 1.00 52.84 265 GLY A O 1
ATOM 2062 N N . GLN A 1 266 ? -18.677 -23.837 19.258 1.00 54.16 266 GLN A N 1
ATOM 2063 C CA . GLN A 1 266 ? -19.137 -25.138 19.747 1.00 54.16 266 GLN A CA 1
ATOM 2064 C C . GLN A 1 266 ? -18.281 -25.576 20.942 1.00 54.16 266 GLN A C 1
ATOM 2066 O O . GLN A 1 266 ? -17.462 -26.488 20.849 1.00 54.16 266 GLN A O 1
ATOM 2071 N N . ARG A 1 267 ? -18.440 -24.916 22.094 1.00 50.75 267 ARG A N 1
ATOM 2072 C CA . ARG A 1 267 ? -17.887 -25.445 23.351 1.00 50.75 267 ARG A CA 1
ATOM 2073 C C . ARG A 1 267 ? -18.629 -26.734 23.711 1.00 50.75 267 ARG A C 1
ATOM 2075 O O . ARG A 1 267 ? -19.735 -26.679 24.239 1.00 50.75 267 ARG A O 1
ATOM 2082 N N . ALA A 1 268 ? -18.015 -27.886 23.445 1.00 53.88 268 ALA A N 1
ATOM 2083 C CA . ALA A 1 268 ? -18.514 -29.198 23.870 1.00 53.88 268 ALA A CA 1
ATOM 2084 C C . ALA A 1 268 ? -18.652 -29.301 25.404 1.00 53.88 268 ALA A C 1
ATOM 2086 O O . ALA A 1 268 ? -19.471 -30.050 25.919 1.00 53.88 268 ALA A O 1
ATOM 2087 N N . ASP A 1 269 ? -17.901 -28.489 26.139 1.00 52.44 269 ASP A N 1
ATOM 2088 C CA . ASP A 1 269 ? -17.925 -28.354 27.596 1.00 52.44 269 ASP A CA 1
ATOM 2089 C C . ASP A 1 269 ? -19.165 -27.599 28.124 1.00 52.44 269 ASP A C 1
ATOM 2091 O O . ASP A 1 269 ? -19.464 -27.678 29.313 1.00 52.44 269 ASP A O 1
ATOM 2095 N N . LEU A 1 270 ? -19.934 -26.931 27.250 1.00 52.84 270 LEU A N 1
ATOM 2096 C CA . LEU A 1 270 ? -21.286 -26.431 27.548 1.00 52.84 270 LEU A CA 1
ATOM 2097 C C . LEU A 1 270 ? -22.388 -27.418 27.119 1.00 52.84 270 LEU A C 1
ATOM 2099 O O . LEU A 1 270 ? -23.557 -27.181 27.403 1.00 52.84 270 LEU A O 1
ATOM 2103 N N . ALA A 1 271 ? -22.043 -28.557 26.503 1.00 46.28 271 ALA A N 1
ATOM 2104 C CA . ALA A 1 271 ? -22.998 -29.602 26.112 1.00 46.28 271 ALA A CA 1
ATOM 2105 C C . ALA A 1 271 ? -23.516 -30.441 27.304 1.00 46.28 271 ALA A C 1
ATOM 2107 O O . ALA A 1 271 ? -23.978 -31.567 27.125 1.00 46.28 271 ALA A O 1
ATOM 2108 N N . GLY A 1 272 ? -23.425 -29.903 28.525 1.00 45.84 272 GLY A N 1
ATOM 2109 C CA . GLY A 1 272 ? -23.991 -30.495 29.736 1.00 45.84 272 GLY A CA 1
ATOM 2110 C C . GLY A 1 272 ? -25.512 -30.357 29.838 1.00 45.84 272 GLY A C 1
ATOM 2111 O O . GLY A 1 272 ? -26.129 -31.108 30.587 1.00 45.84 272 GLY A O 1
ATOM 2112 N N . GLU A 1 273 ? -26.136 -29.472 29.058 1.00 50.81 273 GLU A N 1
ATOM 2113 C CA . GLU A 1 273 ? -27.594 -29.322 29.016 1.00 50.81 273 GLU A CA 1
ATOM 2114 C C . GLU A 1 273 ? -28.095 -29.593 27.595 1.00 50.81 273 GLU A C 1
ATOM 2116 O O . GLU A 1 273 ? -28.090 -28.747 26.707 1.00 50.81 273 GLU A O 1
ATOM 2121 N N . THR A 1 274 ? -28.483 -30.846 27.366 1.00 46.94 274 THR A N 1
ATOM 2122 C CA . THR A 1 274 ? -29.003 -31.391 26.104 1.00 46.94 274 THR A CA 1
ATOM 2123 C C . THR A 1 274 ? -30.464 -30.997 25.869 1.00 46.94 274 THR A C 1
ATOM 2125 O O . THR A 1 274 ? -31.329 -31.840 25.638 1.00 46.94 274 THR A O 1
ATOM 2128 N N . GLY A 1 275 ? -30.752 -29.699 25.919 1.00 57.00 275 GLY A N 1
ATOM 2129 C CA . GLY A 1 275 ? -31.995 -29.132 25.411 1.00 57.00 275 GLY A CA 1
ATOM 2130 C C . GLY A 1 275 ? -31.704 -28.334 24.151 1.00 57.00 275 GLY A C 1
ATOM 2131 O O . GLY A 1 275 ? -30.806 -27.496 24.149 1.00 57.00 275 GLY A O 1
ATOM 2132 N N . GLU A 1 276 ? -32.459 -28.568 23.078 1.00 53.09 276 GLU A N 1
ATOM 2133 C CA . GLU A 1 276 ? -32.592 -27.556 22.032 1.00 53.09 276 GLU A CA 1
ATOM 2134 C C . GLU A 1 276 ? -33.026 -26.263 22.747 1.00 53.09 276 GLU A C 1
ATOM 2136 O O . GLU A 1 276 ? -34.024 -26.308 23.478 1.00 53.09 276 GLU A O 1
ATOM 2141 N N . PRO A 1 277 ? -32.251 -25.160 22.676 1.00 56.72 277 PRO A N 1
ATOM 2142 C CA . PRO A 1 277 ? -32.596 -23.956 23.413 1.00 56.72 277 PRO A CA 1
ATOM 2143 C C . PRO A 1 277 ? -34.028 -23.569 23.033 1.00 56.72 277 PRO A C 1
ATOM 2145 O O . PRO A 1 277 ? -34.355 -23.600 21.839 1.00 56.72 277 PRO A O 1
ATOM 2148 N N . PRO A 1 278 ? -34.903 -23.277 24.015 1.00 61.75 278 PRO A N 1
ATOM 2149 C CA . PRO A 1 278 ? -36.286 -22.947 23.726 1.00 61.75 278 PRO A CA 1
ATOM 2150 C C . PRO A 1 278 ? -36.318 -21.849 22.667 1.00 61.75 278 PRO A C 1
ATOM 2152 O O . PRO A 1 278 ? -35.513 -20.914 22.696 1.00 61.75 278 PRO A O 1
ATOM 2155 N N . ALA A 1 279 ? -37.225 -21.985 21.696 1.00 75.12 279 ALA A N 1
ATOM 2156 C CA . ALA A 1 279 ? -37.416 -20.953 20.689 1.00 75.12 279 ALA A CA 1
ATOM 2157 C C . ALA A 1 279 ? -37.543 -19.602 21.405 1.00 75.12 279 ALA A C 1
ATOM 2159 O O . ALA A 1 279 ? -38.280 -19.509 22.382 1.00 75.12 279 ALA A O 1
ATOM 2160 N N . VAL A 1 280 ? -36.841 -18.569 20.928 1.00 76.50 280 VAL A N 1
ATOM 2161 C CA . VAL A 1 280 ? -36.747 -17.253 21.598 1.00 76.50 280 VAL A CA 1
ATOM 2162 C C . VAL A 1 280 ? -38.117 -16.718 22.039 1.00 76.50 280 VAL A C 1
ATOM 2164 O O . VAL A 1 280 ? -38.226 -16.096 23.087 1.00 76.50 280 VAL A O 1
ATOM 2167 N N . ALA A 1 281 ? -39.174 -17.006 21.272 1.00 80.81 281 ALA A N 1
ATOM 2168 C CA . ALA A 1 281 ? -40.551 -16.681 21.635 1.00 80.81 281 ALA A CA 1
ATOM 2169 C C . ALA A 1 281 ? -41.033 -17.397 22.913 1.00 80.81 281 ALA A C 1
ATOM 2171 O O . ALA A 1 281 ? -41.562 -16.750 23.806 1.00 80.81 281 ALA A O 1
ATOM 2172 N N . ALA A 1 282 ? -40.809 -18.707 23.030 1.00 83.25 282 ALA A N 1
ATOM 2173 C CA . ALA A 1 282 ? -41.188 -19.485 24.207 1.00 83.25 282 ALA A CA 1
ATOM 2174 C C . ALA A 1 282 ? -40.393 -19.069 25.455 1.00 83.25 282 ALA A C 1
ATOM 2176 O O . ALA A 1 282 ? -40.956 -19.008 26.546 1.00 83.25 282 ALA A O 1
ATOM 2177 N N . ASP A 1 283 ? -39.106 -18.749 25.291 1.00 82.81 283 ASP A N 1
ATOM 2178 C CA . ASP A 1 283 ? -38.264 -18.255 26.385 1.00 82.81 283 ASP A CA 1
ATOM 2179 C C . ASP A 1 283 ? -38.703 -16.853 26.843 1.00 82.81 283 ASP A C 1
ATOM 2181 O O . ASP A 1 283 ? -38.847 -16.583 28.037 1.00 82.81 283 ASP A O 1
ATOM 2185 N N . PHE A 1 284 ? -39.041 -15.979 25.889 1.00 84.75 284 PHE A N 1
ATOM 2186 C CA . PHE A 1 284 ? -39.601 -14.659 26.171 1.00 84.75 284 PHE A CA 1
ATOM 2187 C C . PHE A 1 284 ? -40.955 -14.738 26.890 1.00 84.75 284 PHE A C 1
ATOM 2189 O O . PHE A 1 284 ? -41.161 -14.033 27.881 1.00 84.75 284 PHE A O 1
ATOM 2196 N N . ASP A 1 285 ? -41.857 -15.613 26.439 1.00 87.75 285 ASP A N 1
ATOM 2197 C CA . ASP A 1 285 ? -43.166 -15.824 27.062 1.00 87.75 285 ASP A CA 1
ATOM 2198 C C . ASP A 1 285 ? -43.016 -16.360 28.495 1.00 87.75 285 ASP A C 1
ATOM 2200 O O . ASP A 1 285 ? -43.684 -15.884 29.422 1.00 87.75 285 ASP A O 1
ATOM 2204 N N . ALA A 1 286 ? -42.097 -17.310 28.706 1.00 86.56 286 ALA A N 1
ATOM 2205 C CA . ALA A 1 286 ? -41.789 -17.857 30.024 1.00 86.56 286 ALA A CA 1
ATOM 2206 C C . ALA A 1 286 ? -41.227 -16.783 30.970 1.00 86.56 286 ALA A C 1
ATOM 2208 O O . ALA A 1 286 ? -41.709 -16.634 32.101 1.00 86.56 286 ALA A O 1
ATOM 2209 N N . TRP A 1 287 ? -40.269 -15.983 30.494 1.00 87.25 287 TRP A N 1
ATOM 2210 C CA . TRP A 1 287 ? -39.701 -14.856 31.233 1.00 87.25 287 TRP A CA 1
ATOM 2211 C C . TRP A 1 287 ? -40.755 -13.785 31.561 1.00 87.25 287 TRP A C 1
ATOM 2213 O O . TRP A 1 287 ? -40.806 -13.265 32.682 1.00 87.25 287 TRP A O 1
ATOM 2223 N N . GLN A 1 288 ? -41.657 -13.473 30.626 1.00 88.25 288 GLN A N 1
ATOM 2224 C CA . GLN A 1 288 ? -42.742 -12.519 30.855 1.00 88.25 288 GLN A CA 1
ATOM 2225 C C . GLN A 1 288 ? -43.739 -13.033 31.902 1.00 88.25 288 GLN A C 1
ATOM 2227 O O . GLN A 1 288 ? -44.099 -12.289 32.820 1.00 88.25 288 GLN A O 1
ATOM 2232 N N . ALA A 1 289 ? -44.147 -14.301 31.816 1.00 89.62 289 ALA A N 1
ATOM 2233 C CA . ALA A 1 289 ? -45.028 -14.927 32.800 1.00 89.62 289 ALA A CA 1
ATOM 2234 C C . ALA A 1 289 ? -44.389 -14.967 34.199 1.00 89.62 289 ALA A C 1
ATOM 2236 O O . ALA A 1 289 ? -45.074 -14.779 35.209 1.00 89.62 289 ALA A O 1
ATOM 2237 N N . GLN A 1 290 ? -43.072 -15.177 34.282 1.00 87.88 290 GLN A N 1
ATOM 2238 C CA . GLN A 1 290 ? -42.328 -15.077 35.535 1.00 87.88 290 GLN A CA 1
ATOM 2239 C C . GLN A 1 290 ? -42.363 -13.656 36.111 1.00 87.88 290 GLN A C 1
ATOM 2241 O O . GLN A 1 290 ? -42.744 -13.499 37.270 1.00 87.88 290 GLN A O 1
ATOM 2246 N N . ARG A 1 291 ? -42.085 -12.618 35.312 1.00 88.81 291 ARG A N 1
ATOM 2247 C CA . ARG A 1 291 ? -42.181 -11.223 35.783 1.00 88.81 291 ARG A CA 1
ATOM 2248 C C . ARG A 1 291 ? -43.563 -10.874 36.324 1.00 88.81 291 ARG A C 1
ATOM 2250 O O . ARG A 1 291 ? -43.665 -10.197 37.342 1.00 88.81 291 ARG A O 1
ATOM 2257 N N . VAL A 1 292 ? -44.633 -11.337 35.677 1.00 89.69 292 VAL A N 1
ATOM 2258 C CA . VAL A 1 292 ? -46.001 -11.112 36.172 1.00 89.69 292 VAL A CA 1
ATOM 2259 C C . VAL A 1 292 ? -46.205 -11.769 37.541 1.00 89.69 292 VAL A C 1
ATOM 2261 O O . VAL A 1 292 ? -46.745 -11.125 38.440 1.00 89.69 292 VAL A O 1
ATOM 2264 N N . ARG A 1 293 ? -45.727 -13.008 37.736 1.00 91.50 293 ARG A N 1
ATOM 2265 C CA . ARG A 1 293 ? -45.795 -13.713 39.032 1.00 91.50 293 ARG A CA 1
ATOM 2266 C C . ARG A 1 293 ? -44.995 -13.020 40.135 1.00 91.50 293 ARG A C 1
ATOM 2268 O O . ARG A 1 293 ? -45.428 -13.021 41.281 1.00 91.50 293 ARG A O 1
ATOM 2275 N N . GLU A 1 294 ? -43.872 -12.400 39.790 1.00 88.25 294 GLU A N 1
ATOM 2276 C CA . GLU A 1 294 ? -43.033 -11.617 40.709 1.00 88.25 294 GLU A CA 1
ATOM 2277 C C . GLU A 1 294 ? -43.601 -10.215 41.012 1.00 88.25 294 GLU A C 1
ATOM 2279 O O . GLU A 1 294 ? -42.964 -9.426 41.704 1.00 88.25 294 GLU A O 1
ATOM 2284 N N . GLY A 1 295 ? -44.788 -9.871 40.494 1.00 87.62 295 GLY A N 1
ATOM 2285 C CA . GLY A 1 295 ? -45.398 -8.548 40.676 1.00 87.62 295 GLY A CA 1
ATOM 2286 C C . GLY A 1 295 ? -44.782 -7.448 39.802 1.00 87.62 295 GLY A C 1
ATOM 2287 O O . GLY A 1 295 ? -45.135 -6.280 39.936 1.00 87.62 295 GLY A O 1
ATOM 2288 N N . ARG A 1 296 ? -43.905 -7.816 38.863 1.00 83.81 296 ARG A N 1
ATOM 2289 C CA . ARG A 1 296 ? -43.151 -6.924 37.967 1.00 83.81 296 ARG A CA 1
ATOM 2290 C C . ARG A 1 296 ? -43.808 -6.736 36.595 1.00 83.81 296 ARG A C 1
ATOM 2292 O O . ARG A 1 296 ? -43.189 -6.237 35.659 1.00 83.81 296 ARG A O 1
ATOM 2299 N N . GLY A 1 297 ? -45.073 -7.135 36.443 1.00 82.69 297 GLY A N 1
ATOM 2300 C CA . GLY A 1 297 ? -45.794 -7.087 35.162 1.00 82.69 297 GLY A CA 1
ATOM 2301 C C . GLY A 1 297 ? -45.995 -5.677 34.585 1.00 82.69 297 GLY A C 1
ATOM 2302 O O . GLY A 1 297 ? -46.175 -5.542 33.379 1.00 82.69 297 GLY A O 1
ATOM 2303 N N . GLY A 1 298 ? -45.948 -4.638 35.427 1.00 81.88 298 GLY A N 1
ATOM 2304 C CA . GLY A 1 298 ? -46.041 -3.232 35.012 1.00 81.88 298 GLY A CA 1
ATOM 2305 C C . GLY A 1 298 ? -44.694 -2.558 34.721 1.00 81.88 298 GLY A C 1
ATOM 2306 O O . GLY A 1 298 ? -44.680 -1.397 34.319 1.00 81.88 298 GLY A O 1
ATOM 2307 N N . GLU A 1 299 ? -43.568 -3.246 34.937 1.00 83.12 299 GLU A N 1
ATOM 2308 C CA . GLU A 1 299 ? -42.238 -2.689 34.676 1.00 83.12 299 GLU A CA 1
ATOM 2309 C C . GLU A 1 299 ? -41.939 -2.644 33.165 1.00 83.12 299 GLU A C 1
ATOM 2311 O O . GLU A 1 299 ? -42.265 -3.595 32.438 1.00 83.12 299 GLU A O 1
ATOM 2316 N N . PRO A 1 300 ? -41.290 -1.573 32.668 1.00 81.62 300 PRO A N 1
ATOM 2317 C CA . PRO A 1 300 ? -40.938 -1.455 31.258 1.00 81.62 300 PRO A CA 1
ATOM 2318 C C . PRO A 1 300 ? -39.989 -2.576 30.812 1.00 81.62 300 PRO A C 1
ATOM 2320 O O . PRO A 1 300 ? -39.095 -2.992 31.548 1.00 81.62 300 PRO A O 1
ATOM 2323 N N . ILE A 1 301 ? -40.177 -3.047 29.577 1.00 82.38 301 ILE A N 1
ATOM 2324 C CA . ILE A 1 301 ? -39.268 -3.990 28.918 1.00 82.38 301 ILE A CA 1
ATOM 2325 C C . ILE A 1 301 ? -38.229 -3.188 28.148 1.00 82.38 301 ILE A C 1
ATOM 2327 O O . ILE A 1 301 ? -38.581 -2.408 27.264 1.00 82.38 301 ILE A O 1
ATOM 2331 N N . TYR A 1 302 ? -36.957 -3.423 28.449 1.00 78.31 302 TYR A N 1
ATOM 2332 C CA . TYR A 1 302 ? -35.849 -2.871 27.683 1.00 78.31 302 TYR A CA 1
ATOM 2333 C C . TYR A 1 302 ? -35.336 -3.933 26.715 1.00 78.31 302 TYR A C 1
ATOM 2335 O O . TYR A 1 302 ? -34.883 -4.997 27.129 1.00 78.31 302 TYR A O 1
ATOM 2343 N N . LEU A 1 303 ? -35.420 -3.642 25.420 1.00 81.00 303 LEU A N 1
ATOM 2344 C CA . LEU A 1 303 ? -34.822 -4.462 24.373 1.00 81.00 303 LEU A CA 1
ATOM 2345 C C . LEU A 1 303 ? -33.517 -3.802 23.943 1.00 81.00 303 LEU A C 1
ATOM 2347 O O . LEU A 1 303 ? -33.521 -2.672 23.452 1.00 81.00 303 LEU A O 1
ATOM 2351 N N . VAL A 1 304 ? -32.404 -4.507 24.128 1.00 79.44 304 VAL A N 1
ATOM 2352 C CA . VAL A 1 304 ? -31.092 -4.041 23.677 1.00 79.44 304 VAL A CA 1
ATOM 2353 C C . VAL A 1 304 ? -30.789 -4.699 22.339 1.00 79.44 304 VAL A C 1
ATOM 2355 O O . VAL A 1 304 ? -30.564 -5.904 22.260 1.00 79.44 304 VAL A O 1
ATOM 2358 N N . ALA A 1 305 ? -30.795 -3.899 21.278 1.00 82.94 305 ALA A N 1
ATOM 2359 C CA . ALA A 1 305 ? -30.349 -4.322 19.960 1.00 82.94 305 ALA A CA 1
ATOM 2360 C C . ALA A 1 305 ? -28.918 -3.830 19.734 1.00 82.94 305 ALA A C 1
ATOM 2362 O O . ALA A 1 305 ? -28.620 -2.655 19.945 1.00 82.94 305 ALA A O 1
ATOM 2363 N N . MET A 1 306 ? -28.038 -4.725 19.291 1.00 78.25 306 MET A N 1
ATOM 2364 C CA . MET A 1 306 ? -26.642 -4.405 18.991 1.00 78.25 306 MET A CA 1
ATOM 2365 C C . MET A 1 306 ? -26.357 -4.677 17.520 1.00 78.25 306 MET A C 1
ATOM 2367 O O . MET A 1 306 ? -26.883 -5.632 16.944 1.00 78.25 306 MET A O 1
ATOM 2371 N N . SER A 1 307 ? -25.530 -3.835 16.902 1.00 77.50 307 SER A N 1
ATOM 2372 C CA . SER A 1 307 ? -25.090 -4.059 15.529 1.00 77.50 307 SER A CA 1
ATOM 2373 C C . SER A 1 307 ? -24.221 -5.316 15.437 1.00 77.50 307 SER A C 1
ATOM 2375 O O . SER A 1 307 ? -23.481 -5.665 16.359 1.00 77.50 307 SER A O 1
ATOM 2377 N N . GLY A 1 308 ? -24.312 -6.016 14.305 1.00 70.81 308 GLY A N 1
ATOM 2378 C CA . GLY A 1 308 ? -23.452 -7.163 14.026 1.00 70.81 308 GLY A CA 1
ATOM 2379 C C . GLY A 1 308 ? -21.977 -6.756 13.916 1.00 70.81 308 GLY A C 1
ATOM 2380 O O . GLY A 1 308 ? -21.646 -5.651 13.495 1.00 70.81 308 GLY A O 1
ATOM 2381 N N . GLY A 1 309 ? -21.068 -7.661 14.285 1.00 69.12 309 GLY A N 1
ATOM 2382 C CA . GLY A 1 309 ? -19.628 -7.368 14.256 1.00 69.12 309 GLY A CA 1
ATOM 2383 C C . GLY A 1 309 ? -18.728 -8.445 14.858 1.00 69.12 309 GLY A C 1
ATOM 2384 O O . GLY A 1 309 ? -17.630 -8.121 15.308 1.00 69.12 309 GLY A O 1
ATOM 2385 N N . ALA A 1 310 ? -19.192 -9.700 14.897 1.00 72.00 310 ALA A N 1
ATOM 2386 C CA . ALA A 1 310 ? -18.493 -10.833 15.507 1.00 72.00 310 ALA A CA 1
ATOM 2387 C C . ALA A 1 310 ? -17.970 -10.504 16.925 1.00 72.00 310 ALA A C 1
ATOM 2389 O O . ALA A 1 310 ? -18.705 -9.958 17.749 1.00 72.00 310 ALA A O 1
ATOM 2390 N N . SER A 1 311 ? -16.700 -10.802 17.210 1.00 69.75 311 SER A N 1
ATOM 2391 C CA . SER A 1 311 ? -16.070 -10.574 18.516 1.00 69.75 311 SER A CA 1
ATOM 2392 C C . SER A 1 311 ? -16.095 -9.111 18.969 1.00 69.75 311 SER A C 1
ATOM 2394 O O . SER A 1 311 ? -16.177 -8.852 20.166 1.00 69.75 311 SER A O 1
ATOM 2396 N N . ARG A 1 312 ? -16.087 -8.143 18.041 1.00 73.94 312 ARG A N 1
ATOM 2397 C CA . ARG A 1 312 ? -16.177 -6.711 18.366 1.00 73.94 312 ARG A CA 1
ATOM 2398 C C . ARG A 1 312 ? -17.546 -6.349 18.933 1.00 73.94 312 ARG A C 1
ATOM 2400 O O . ARG A 1 312 ? -17.612 -5.670 19.952 1.00 73.94 312 ARG A O 1
ATOM 2407 N N . ALA A 1 313 ? -18.613 -6.805 18.277 1.00 80.44 313 ALA A N 1
ATOM 2408 C CA . ALA A 1 313 ? -19.978 -6.580 18.747 1.00 80.44 313 ALA A CA 1
ATOM 2409 C C . ALA A 1 313 ? -20.206 -7.248 20.108 1.00 80.44 313 ALA A C 1
ATOM 2411 O O . ALA A 1 313 ? -20.798 -6.642 20.993 1.00 80.44 313 ALA A O 1
ATOM 2412 N N . ALA A 1 314 ? -19.658 -8.452 20.304 1.00 77.38 314 ALA A N 1
ATOM 2413 C CA . ALA A 1 314 ? -19.701 -9.127 21.596 1.00 77.38 314 ALA A CA 1
ATOM 2414 C C . ALA A 1 314 ? -18.948 -8.343 22.687 1.00 77.38 314 ALA A C 1
ATOM 2416 O O . ALA A 1 314 ? -19.497 -8.126 23.761 1.00 77.38 314 ALA A O 1
ATOM 2417 N N . TYR A 1 315 ? -17.722 -7.881 22.413 1.00 79.44 315 TYR A N 1
ATOM 2418 C CA . TYR A 1 315 ? -16.900 -7.167 23.395 1.00 79.44 315 TYR A CA 1
ATOM 2419 C C . TYR A 1 315 ? -17.501 -5.815 23.792 1.00 79.44 315 TYR A C 1
ATOM 2421 O O . TYR A 1 315 ? -17.712 -5.555 24.975 1.00 79.44 315 TYR A O 1
ATOM 2429 N N . TRP A 1 316 ? -17.815 -4.961 22.813 1.00 82.44 316 TRP A N 1
ATOM 2430 C CA . TRP A 1 316 ? -18.400 -3.646 23.091 1.00 82.44 316 TRP A CA 1
ATOM 2431 C C . TRP A 1 316 ? -19.814 -3.750 23.637 1.00 82.44 316 TRP A C 1
ATOM 2433 O O . TRP A 1 316 ? -20.190 -2.961 24.498 1.00 82.44 316 TRP A O 1
ATOM 2443 N N . GLY A 1 317 ? -20.572 -4.744 23.180 1.00 87.25 317 GLY A N 1
ATOM 2444 C CA . GLY A 1 317 ? -21.886 -5.043 23.715 1.00 87.25 317 GLY A CA 1
ATOM 2445 C C . GLY A 1 317 ? -21.846 -5.435 25.183 1.00 87.25 317 GLY A C 1
ATOM 2446 O O . GLY A 1 317 ? -22.549 -4.843 26.000 1.00 87.25 317 GLY A O 1
ATOM 2447 N N . ALA A 1 318 ? -20.966 -6.373 25.535 1.00 85.25 318 ALA A N 1
ATOM 2448 C CA . ALA A 1 318 ? -20.747 -6.767 26.921 1.00 85.25 318 ALA A CA 1
ATOM 2449 C C . ALA A 1 318 ? -20.282 -5.582 27.776 1.00 85.25 318 ALA A C 1
ATOM 2451 O O . ALA A 1 318 ? -20.803 -5.382 28.869 1.00 85.25 318 ALA A O 1
ATOM 2452 N N . TRP A 1 319 ? -19.354 -4.763 27.271 1.00 86.56 319 TRP A N 1
ATOM 2453 C CA . TRP A 1 319 ? -18.880 -3.579 27.986 1.00 86.56 319 TRP A CA 1
ATOM 2454 C C . TRP A 1 319 ? -19.993 -2.542 28.211 1.00 86.56 319 TRP A C 1
ATOM 2456 O O . TRP A 1 319 ? -20.137 -2.033 29.321 1.00 86.56 319 TRP A O 1
ATOM 2466 N N . ALA A 1 320 ? -20.817 -2.257 27.198 1.00 88.44 320 ALA A N 1
ATOM 2467 C CA . ALA A 1 320 ? -21.930 -1.315 27.318 1.00 88.44 320 ALA A CA 1
ATOM 2468 C C . ALA A 1 320 ? -22.9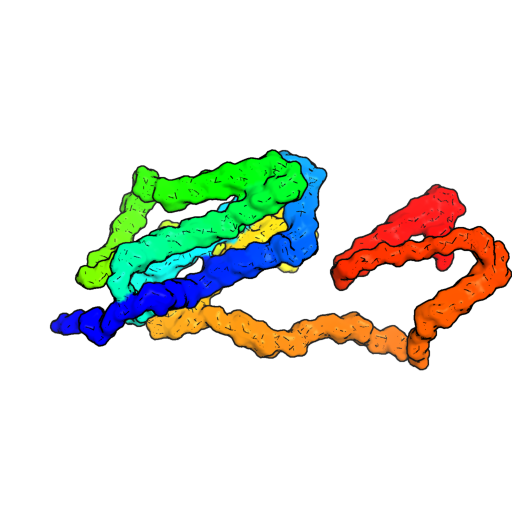95 -1.808 28.310 1.00 88.44 320 ALA A C 1
ATOM 2470 O O . ALA A 1 320 ? -23.448 -1.035 29.152 1.00 88.44 320 ALA A O 1
ATOM 2471 N N . LEU A 1 321 ? -23.359 -3.095 28.251 1.00 88.38 321 LEU A N 1
ATOM 2472 C CA . LEU A 1 321 ? -24.298 -3.709 29.193 1.00 88.38 321 LEU A CA 1
ATOM 2473 C C . LEU A 1 321 ? -23.756 -3.707 30.627 1.00 88.38 321 LEU A C 1
ATOM 2475 O O . LEU A 1 321 ? -24.491 -3.359 31.546 1.00 88.38 321 LEU A O 1
ATOM 2479 N N . ALA A 1 322 ? -22.473 -4.031 30.813 1.00 87.12 322 ALA A N 1
ATOM 2480 C CA . ALA A 1 322 ? -21.822 -3.974 32.120 1.00 87.12 322 ALA A CA 1
ATOM 2481 C C . ALA A 1 322 ? -21.811 -2.545 32.681 1.00 87.12 322 ALA A C 1
ATOM 2483 O O . ALA A 1 322 ? -22.188 -2.331 33.826 1.00 87.12 322 ALA A O 1
ATOM 2484 N N . THR A 1 323 ? -21.476 -1.557 31.846 1.00 89.75 323 THR A N 1
ATOM 2485 C CA . THR A 1 323 ? -21.485 -0.142 32.244 1.00 89.75 323 THR A CA 1
ATOM 2486 C C . THR A 1 323 ? -22.883 0.310 32.667 1.00 89.75 323 THR A C 1
ATOM 2488 O O . THR A 1 323 ? -23.018 1.012 33.662 1.00 89.75 323 THR A O 1
ATOM 2491 N N . LEU A 1 324 ? -23.934 -0.105 31.949 1.00 87.31 324 LEU A N 1
ATOM 2492 C CA . LEU A 1 324 ? -25.321 0.212 32.308 1.00 87.31 324 LEU A CA 1
ATOM 2493 C C . LEU A 1 324 ? -25.746 -0.431 33.634 1.00 87.31 324 LEU A C 1
ATOM 2495 O O . LEU A 1 324 ? -26.460 0.206 34.411 1.00 87.31 324 LEU A O 1
ATOM 2499 N N . ASP A 1 325 ? -25.304 -1.661 33.906 1.00 85.69 325 ASP A N 1
ATOM 2500 C CA . ASP A 1 325 ? -25.580 -2.330 35.178 1.00 85.69 325 ASP A CA 1
ATOM 2501 C C . ASP A 1 325 ? -24.835 -1.682 36.349 1.00 85.69 325 ASP A C 1
ATOM 2503 O O . ASP A 1 325 ? -25.445 -1.416 37.385 1.00 85.69 325 ASP A O 1
ATOM 2507 N N . ASP A 1 326 ? -23.563 -1.322 36.169 1.00 89.06 326 ASP A N 1
ATOM 2508 C CA . ASP A 1 326 ? -22.785 -0.594 37.176 1.00 89.06 326 ASP A CA 1
ATOM 2509 C C . ASP A 1 326 ? -23.429 0.764 37.512 1.00 89.06 326 ASP A C 1
ATOM 2511 O O . ASP A 1 326 ? -23.605 1.106 38.688 1.00 89.06 326 ASP A O 1
ATOM 2515 N N . ASP A 1 327 ? -23.868 1.511 36.494 1.00 89.25 327 ASP A N 1
ATOM 2516 C CA . ASP A 1 327 ? -24.546 2.802 36.663 1.00 89.25 327 ASP A CA 1
ATOM 2517 C C . ASP A 1 327 ? -25.909 2.658 37.362 1.00 89.25 327 ASP A C 1
ATOM 2519 O O . ASP A 1 327 ? -26.298 3.503 38.178 1.00 89.25 327 ASP A O 1
ATOM 2523 N N . ALA A 1 328 ? -26.648 1.583 37.067 1.00 85.19 328 ALA A N 1
ATOM 2524 C CA . ALA A 1 328 ? -27.901 1.273 37.745 1.00 85.19 328 ALA A CA 1
ATOM 2525 C C . ALA A 1 328 ? -27.661 0.938 39.222 1.00 85.19 328 ALA A C 1
ATOM 2527 O O . ALA A 1 328 ? -28.332 1.512 40.088 1.00 85.19 328 ALA A O 1
ATOM 2528 N N . ARG A 1 329 ? -26.668 0.089 39.519 1.00 85.00 329 ARG A N 1
ATOM 2529 C CA . ARG A 1 329 ? -26.289 -0.301 40.887 1.00 85.00 329 ARG A CA 1
ATOM 2530 C C . ARG A 1 329 ? -25.861 0.896 41.718 1.00 85.00 329 ARG A C 1
ATOM 2532 O O . ARG A 1 329 ? -26.315 1.037 42.854 1.00 85.00 329 ARG A O 1
ATOM 2539 N N . ALA A 1 330 ? -25.080 1.808 41.141 1.00 89.62 330 ALA A N 1
ATOM 2540 C CA . ALA A 1 330 ? -24.682 3.053 41.796 1.00 89.62 330 ALA A CA 1
ATOM 2541 C C . ALA A 1 330 ? -25.885 3.927 42.207 1.00 89.62 330 ALA A C 1
ATOM 2543 O O . ALA A 1 330 ? -25.803 4.696 43.164 1.00 89.62 330 ALA A O 1
ATOM 2544 N N . ARG A 1 331 ? -27.026 3.788 41.520 1.00 89.06 331 ARG A N 1
ATOM 2545 C CA . ARG A 1 331 ? -28.287 4.492 41.811 1.00 89.06 331 ARG A CA 1
ATOM 2546 C C . ARG A 1 331 ? -29.275 3.650 42.630 1.00 89.06 331 ARG A C 1
ATOM 2548 O O . ARG A 1 331 ? -30.444 4.023 42.730 1.00 89.06 331 ARG A O 1
ATOM 2555 N N . GLY A 1 332 ? -28.831 2.524 43.194 1.00 83.94 332 GLY A N 1
ATOM 2556 C CA . GLY A 1 332 ? -29.665 1.606 43.975 1.00 83.94 332 GLY A CA 1
ATOM 2557 C C . GLY A 1 332 ? -30.693 0.836 43.140 1.00 83.94 332 GLY A C 1
ATOM 2558 O O . GLY A 1 332 ? -31.739 0.455 43.660 1.00 83.94 332 GLY A O 1
ATOM 2559 N N . ARG A 1 333 ? -30.435 0.649 41.841 1.00 79.19 333 ARG A N 1
ATOM 2560 C CA . ARG A 1 333 ? -31.270 -0.114 40.901 1.00 79.19 333 ARG A CA 1
ATOM 2561 C C . ARG A 1 333 ? -30.478 -1.308 40.351 1.00 79.19 333 ARG A C 1
ATOM 2563 O O . ARG A 1 333 ? -29.263 -1.352 40.475 1.00 79.19 333 ARG A O 1
ATOM 2570 N N . SER A 1 334 ? -31.156 -2.264 39.726 1.00 68.69 334 SER A N 1
ATOM 2571 C CA . SER A 1 334 ? -30.530 -3.334 38.934 1.00 68.69 334 SER A CA 1
ATOM 2572 C C . SER A 1 334 ? -30.937 -3.143 37.471 1.00 68.69 334 SER A C 1
ATOM 2574 O O . SER A 1 334 ? -32.099 -2.816 37.209 1.00 68.69 334 SER A O 1
ATOM 2576 N N . PHE A 1 335 ? -29.987 -3.259 36.534 1.00 64.19 335 PHE A N 1
ATOM 2577 C CA . PHE A 1 335 ? -30.264 -3.135 35.096 1.00 64.19 335 PHE A CA 1
ATOM 2578 C C . PHE A 1 335 ? -30.680 -4.479 34.488 1.00 64.19 335 PHE A C 1
ATOM 2580 O O . PHE A 1 335 ? -31.553 -4.527 33.622 1.00 64.19 335 PHE A O 1
ATOM 2587 N N . ALA A 1 336 ? -30.109 -5.567 34.999 1.00 59.34 336 ALA A N 1
ATOM 2588 C CA . ALA A 1 336 ? -30.557 -6.932 34.770 1.00 59.34 336 ALA A CA 1
ATOM 2589 C C . ALA A 1 336 ? -30.458 -7.707 36.102 1.00 59.34 336 ALA A C 1
ATOM 2591 O O . ALA A 1 336 ? -29.370 -7.735 36.683 1.00 59.34 336 ALA A O 1
ATOM 2592 N N . PRO A 1 337 ? -31.566 -8.251 36.641 1.00 48.56 337 PRO A N 1
ATOM 2593 C CA . PRO A 1 337 ? -31.533 -9.105 37.828 1.00 48.56 337 PRO A CA 1
ATOM 2594 C C . PRO A 1 337 ? -30.996 -10.507 37.533 1.00 48.56 337 PRO A C 1
ATOM 2596 O O . PRO A 1 337 ? -31.202 -10.993 36.395 1.00 48.56 337 PRO A O 1
#

Sequence (337 aa):
MSDPAAATPPMPRLAFLGRVLMLLVYPVATVGIGLLVIYRVDQAQELVQAYLDEGEGSSHVLLHLLAHAMWGLSAWYCARVLLGKRFPVDMLGACTGTGFARNVVTWLPRLLAVAATLPTALFFIGERKFVAGAMWLVWTLALFGFLVMRRSLPWLREGVARSYEQRGCEQWPHFDRMPLRGWALMAVLGLTPWLVMAGVLADLPAITRWLGAPAVLLLALTGWTVFGSMALVYLPLSRGRSSLAWLPLLLLVVFSPFNDNHVTGQRADLAGETGEPPAVAADFDAWQAQRVREGRGGEPIYLVAMSGGASRAAYWGAWALATLDDDARARGRSFAP

Secondary structure (DSSP, 8-state):
---GGGSSPPBPHHHHHHHHHHHTHHHHHHHHHHHHHHHH-HHHHHHHHHHHHT-TT-HHHHHHHHHHHHHHHHHHHHHHHHHHB--SS-SS--BS-HHHHHHHHHHHHHHHHHHHHHHHHHHHHHTT-HHHHHHHHHHHHHHHHHHHHTTT-HHHHHHHGGG-B--TT-SS-BBSS--HHHHHHHHHHHHHHHHHHHHHHH-HHHHHHHH-HHHHHHHHHHHHHHHIIIIIIIHHHHTTPPP-TTHHHHHHHHHGGG--TTGGG--GGGTTS-SPPPPHHHHHHHHHHHHHHTT-TTSPPPP------HHHHHHHHHHHHHHHHHHHHHTT--S--

pLDDT: mean 85.87, std 13.32, range [36.69, 98.19]

Foldseek 3Di:
DDDPLPPDDADELVVLVVLLCVLLVLLVVLLVVVCCCCPVPVVNVCLLVVVVVVDPPDPLLVLLLVLLLLLLCLSLLLSLQSLQEDFPDDSRHHHPDLVSSVCCSLCVSLVSSLSSQLVSLVVCVVVVVNVSSVVSVVSSVVSSCCSVCVCVPPVSPPPPVVQWDDDDPRSGTHGHDDDPVSVVSLCCLQVVLVVLVVVCVVPVVVSCVVNGPSSNSSSVSSNSSSCLSVVQNVPQRNVVHDGNNCVVVVVCVVCVVVPPPVCVVDPVVVVPDPDPPPDPVVVVVVVQVVCVVVVNNPPDDDDDDFDDDPVVRVVVVVVVQVVVQVVQVVVVHGPDD

Radius of gyration: 27.6 Å; chains: 1; bounding box: 73×52×77 Å